Protein AF-0000000072531537 (afdb_homodimer)

pLDDT: mean 92.5, std 14.78, range [23.09, 98.94]

Sequence (310 aa):
MAAVETHVRPKVGVGVFVTHPYHPNKILMGIRTGSTGEGLYALPGGHLEFGEEWEDCGAREALEEADLKLKNVFYATVVNAINLDEKVEKYHYVTIFVQGEVDTSYKSEPENLEPDRCLGWHWVDWNQLPPTDKLFCALKILVESNCYNPFDHKKMAAVETHVRPKVGVGVFVTHPYHPNKILMGIRTGSTGEGLYALPGGHLEFGEEWEDCGAREALEEADLKLKNVFYATVVNAINLDEKVEKYHYVTIFVQGEVDTSYKSEPENLEPDRCLGWHWVDWNQLPPTDKLFCALKILVESNCYNPFDHKK

Organism: Lottia gigantea (NCBI:txid225164)

Radius of gyration: 20.94 Å; Cα contacts (8 Å, |Δi|>4): 693; chains: 2; bounding box: 57×59×49 Å

Nearest PDB structures (foldseek):
  5lpg-assembly1_B  TM=9.868E-01  e=4.543E-20  Homo sapiens
  7b65-assembly1_B  TM=9.770E-01  e=3.795E-20  Homo sapiens
  7b67-assembly1_A  TM=9.773E-01  e=5.438E-20  Homo sapiens
  7r0d-assembly1_AAA  TM=9.604E-01  e=3.490E-19  Homo sapiens
  5gp0-assembly1_I  TM=9.059E-01  e=5.919E-16  Arabidopsis thaliana

Structure (mmCIF, N/CA/C/O backbone):
data_AF-0000000072531537-model_v1
#
loop_
_entity.id
_entity.type
_entity.pdbx_description
1 polymer 'Nucleotide triphosphate diphosphatase NUDT15'
#
loop_
_atom_site.group_PDB
_atom_site.id
_atom_site.type_symbol
_atom_site.label_atom_id
_atom_site.label_alt_id
_atom_site.label_comp_id
_atom_site.label_asym_id
_atom_site.label_entity_id
_atom_site.label_seq_id
_atom_site.pdbx_PDB_ins_code
_atom_site.Cartn_x
_atom_site.Cartn_y
_atom_site.Cartn_z
_atom_site.occupancy
_atom_site.B_iso_or_equiv
_atom_site.auth_seq_id
_atom_site.auth_comp_id
_atom_site.auth_asym_id
_atom_site.auth_atom_id
_atom_site.pdbx_PDB_model_num
ATOM 1 N N . MET A 1 1 ? -34.625 6.957 8.625 1 23.09 1 MET A N 1
ATOM 2 C CA . MET A 1 1 ? -33.719 5.836 8.875 1 23.09 1 MET A CA 1
ATOM 3 C C . MET A 1 1 ? -32.469 5.953 8.016 1 23.09 1 MET A C 1
ATOM 5 O O . MET A 1 1 ? -32.531 5.859 6.789 1 23.09 1 MET A O 1
ATOM 9 N N . ALA A 1 2 ? -31.578 6.812 8.25 1 29.02 2 ALA A N 1
ATOM 10 C CA . ALA A 1 2 ? -30.469 7.129 7.363 1 29.02 2 ALA A CA 1
ATOM 11 C C . ALA A 1 2 ? -29.75 5.863 6.906 1 29.02 2 ALA A C 1
ATOM 13 O O . ALA A 1 2 ? -29.438 4.992 7.723 1 29.02 2 ALA A O 1
ATOM 14 N N . ALA A 1 3 ? -30 5.359 5.703 1 33.72 3 ALA A N 1
ATOM 15 C CA . ALA A 1 3 ? -29.297 4.207 5.133 1 33.72 3 ALA A CA 1
ATOM 16 C C . ALA A 1 3 ? -27.844 4.18 5.566 1 33.72 3 ALA A C 1
ATOM 18 O O . ALA A 1 3 ? -27.125 5.184 5.445 1 33.72 3 ALA A O 1
ATOM 19 N N . VAL A 1 4 ? -27.422 3.721 6.652 1 37.25 4 VAL A N 1
ATOM 20 C CA . VAL A 1 4 ? -26.047 3.525 7.055 1 37.25 4 VAL A CA 1
ATOM 21 C C . VAL A 1 4 ? -25.188 3.152 5.84 1 37.25 4 VAL A C 1
ATOM 23 O O . VAL A 1 4 ? -25.328 2.053 5.301 1 37.25 4 VAL A O 1
ATOM 26 N N . GLU A 1 5 ? -25.062 3.904 4.824 1 42.66 5 GLU A N 1
ATOM 27 C CA . GLU A 1 5 ? -24.281 3.627 3.621 1 42.66 5 GLU A CA 1
ATOM 28 C C . GLU A 1 5 ? -23 2.881 3.959 1 42.66 5 GLU A C 1
ATOM 30 O O . GLU A 1 5 ? -22.172 3.379 4.723 1 42.66 5 GLU A O 1
ATOM 35 N N . THR A 1 6 ? -23 1.669 4.289 1 50.62 6 THR A N 1
ATOM 36 C CA . THR A 1 6 ? -21.922 0.735 4.582 1 50.62 6 THR A CA 1
ATOM 37 C C . THR A 1 6 ? -20.703 1.027 3.713 1 50.62 6 THR A C 1
ATOM 39 O O . THR A 1 6 ? -20.766 0.875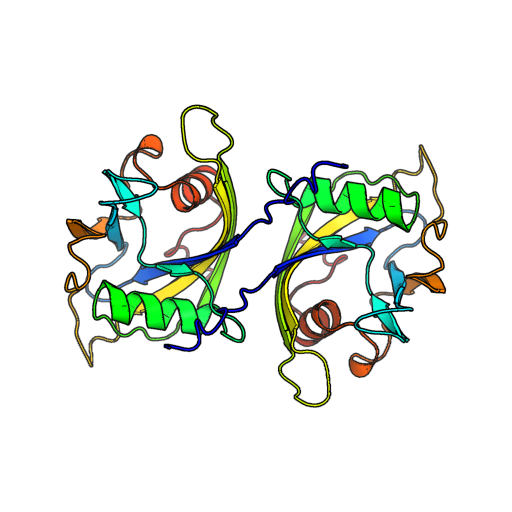 2.49 1 50.62 6 THR A O 1
ATOM 42 N N . HIS A 1 7 ? -19.953 2.045 4.098 1 64.88 7 HIS A N 1
ATOM 43 C CA . HIS A 1 7 ? -18.812 2.543 3.338 1 64.88 7 HIS A CA 1
ATOM 44 C C . HIS A 1 7 ? -17.797 1.438 3.09 1 64.88 7 HIS A C 1
ATOM 46 O O . HIS A 1 7 ? -17.188 0.919 4.035 1 64.88 7 HIS A O 1
ATOM 52 N N . VAL A 1 8 ? -17.953 0.705 2.008 1 85.56 8 VAL A N 1
ATOM 53 C CA . VAL A 1 8 ? -17 -0.32 1.584 1 85.56 8 VAL A CA 1
ATOM 54 C C . VAL A 1 8 ? -15.609 0.282 1.48 1 85.56 8 VAL A C 1
ATOM 56 O O . VAL A 1 8 ? -15.438 1.383 0.952 1 85.56 8 VAL A O 1
ATOM 59 N N . ARG A 1 9 ? -14.648 -0.325 2.209 1 93.88 9 ARG A N 1
ATOM 60 C CA . ARG A 1 9 ? -13.258 0.128 2.213 1 93.88 9 ARG A CA 1
ATOM 61 C C . ARG A 1 9 ? -12.398 -0.747 1.312 1 93.88 9 ARG A C 1
ATOM 63 O O . ARG A 1 9 ? -12.719 -1.909 1.068 1 93.88 9 ARG A O 1
ATOM 70 N N . PRO A 1 10 ? -11.344 -0.087 0.747 1 97.06 10 PRO A N 1
ATOM 71 C CA . PRO A 1 10 ? -10.398 -0.939 0.018 1 97.06 10 PRO A CA 1
ATOM 72 C C . PRO A 1 10 ? -9.812 -2.045 0.889 1 97.06 10 PRO A C 1
ATOM 74 O O . PRO A 1 10 ? -9.648 -1.861 2.098 1 97.06 10 PRO A O 1
ATOM 77 N N . LYS A 1 11 ? -9.531 -3.127 0.254 1 96.5 11 LYS A N 1
ATOM 78 C CA . LYS A 1 11 ? -8.836 -4.227 0.914 1 96.5 11 LYS A CA 1
ATOM 79 C C . LYS A 1 11 ? -7.359 -4.25 0.535 1 96.5 11 LYS A C 1
ATOM 81 O O . LYS A 1 11 ? -6.934 -3.523 -0.367 1 96.5 11 LYS A O 1
ATOM 86 N N . VAL A 1 12 ? -6.613 -5.023 1.271 1 98.5 12 VAL A N 1
ATOM 87 C CA . VAL A 1 12 ? -5.188 -5.148 0.984 1 98.5 12 VAL A CA 1
ATOM 88 C C . VAL A 1 12 ? -4.871 -6.578 0.553 1 98.5 12 VAL A C 1
ATOM 90 O O . VAL A 1 12 ? -5.23 -7.539 1.24 1 98.5 12 VAL A O 1
ATOM 93 N N . GLY A 1 13 ? -4.273 -6.723 -0.577 1 98.19 13 GLY A N 1
ATOM 94 C CA . GLY A 1 13 ? -3.779 -8 -1.068 1 98.19 13 GLY A CA 1
ATOM 95 C C . GLY A 1 13 ? -2.277 -8.023 -1.271 1 98.19 13 GLY A C 1
ATOM 96 O O . GLY A 1 13 ? -1.644 -6.969 -1.378 1 98.19 13 GLY A O 1
ATOM 97 N N . VAL A 1 14 ? -1.739 -9.227 -1.293 1 98.88 14 VAL A N 1
ATOM 98 C CA . VAL A 1 14 ? -0.323 -9.43 -1.579 1 98.88 14 VAL A CA 1
ATOM 99 C C . VAL A 1 14 ? -0.167 -10.391 -2.76 1 98.88 14 VAL A C 1
ATOM 101 O O . VAL A 1 14 ? -0.821 -11.43 -2.812 1 98.88 14 VAL A O 1
ATOM 104 N N . GLY A 1 15 ? 0.526 -10.008 -3.775 1 98.81 15 GLY A N 1
ATOM 105 C CA . GLY A 1 15 ? 0.966 -10.867 -4.863 1 98.81 15 GLY A CA 1
ATOM 106 C C . GLY A 1 15 ? 2.447 -11.195 -4.805 1 98.81 15 GLY A C 1
ATOM 107 O O . GLY A 1 15 ? 3.256 -10.359 -4.398 1 98.81 15 GLY A O 1
ATOM 108 N N . VAL A 1 16 ? 2.814 -12.336 -5.254 1 98.94 16 VAL A N 1
ATOM 109 C CA . VAL A 1 16 ? 4.191 -12.789 -5.07 1 98.94 16 VAL A CA 1
ATOM 110 C C . VAL A 1 16 ? 4.82 -13.094 -6.426 1 98.94 16 VAL A C 1
ATOM 112 O O . VAL A 1 16 ? 4.398 -14.023 -7.121 1 98.94 16 VAL A O 1
ATOM 115 N N . PHE A 1 17 ? 5.816 -12.344 -6.758 1 98.88 17 PHE A N 1
ATOM 116 C CA . PHE A 1 17 ? 6.707 -12.766 -7.832 1 98.88 17 PHE A CA 1
ATOM 117 C C . PHE A 1 17 ? 7.637 -13.875 -7.359 1 98.88 17 PHE A C 1
ATOM 119 O O . PHE A 1 17 ? 8.57 -13.633 -6.59 1 98.88 17 PHE A O 1
ATOM 126 N N . VAL A 1 18 ? 7.344 -15.039 -7.832 1 98.94 18 VAL A N 1
ATOM 127 C CA . VAL A 1 18 ? 8.195 -16.188 -7.508 1 98.94 18 VAL A CA 1
ATOM 128 C C . VAL A 1 18 ? 9.188 -16.422 -8.648 1 98.94 18 VAL A C 1
ATOM 130 O O . VAL A 1 18 ? 8.781 -16.641 -9.789 1 98.94 18 VAL A O 1
ATOM 133 N N . THR A 1 19 ? 10.406 -16.359 -8.305 1 98.69 19 THR A N 1
ATOM 134 C CA . THR A 1 19 ? 11.453 -16.672 -9.273 1 98.69 19 THR A CA 1
ATOM 135 C C . THR A 1 19 ? 12.156 -17.969 -8.922 1 98.69 19 THR A C 1
ATOM 137 O O . THR A 1 19 ? 11.953 -18.516 -7.836 1 98.69 19 THR A O 1
ATOM 140 N N . HIS A 1 20 ? 12.852 -18.453 -9.812 1 98.38 20 HIS A N 1
ATOM 141 C CA . HIS A 1 20 ? 13.469 -19.766 -9.664 1 98.38 20 HIS A CA 1
ATOM 142 C C . HIS A 1 20 ? 14.836 -19.812 -10.344 1 98.38 20 HIS A C 1
ATOM 144 O O . HIS A 1 20 ? 14.984 -19.375 -11.484 1 98.38 20 HIS A O 1
ATOM 150 N N . PRO A 1 21 ? 15.836 -20.406 -9.617 1 96.5 21 PRO A N 1
ATOM 151 C CA . PRO A 1 21 ? 17.172 -20.484 -10.227 1 96.5 21 PRO A CA 1
ATOM 152 C C . PRO A 1 21 ? 17.188 -21.359 -11.477 1 96.5 21 PRO A C 1
ATOM 154 O O . PRO A 1 21 ? 18 -21.141 -12.383 1 96.5 21 PRO A O 1
ATOM 157 N N . TYR A 1 22 ? 16.312 -22.297 -11.625 1 96.88 22 TYR A N 1
ATOM 158 C CA . TYR A 1 22 ? 16.297 -23.219 -12.75 1 96.88 22 TYR A CA 1
ATOM 159 C C . TYR A 1 22 ? 15.352 -22.734 -13.844 1 96.88 22 TYR A C 1
ATOM 161 O O . TYR A 1 22 ? 15.234 -23.375 -14.898 1 96.88 22 TYR A O 1
ATOM 169 N N . HIS A 1 23 ? 14.641 -21.75 -13.625 1 97.5 23 HIS A N 1
ATOM 170 C CA . HIS A 1 23 ? 13.742 -21.141 -14.602 1 97.5 23 HIS A CA 1
ATOM 171 C C . HIS A 1 23 ? 14.055 -19.656 -14.781 1 97.5 23 HIS A C 1
ATOM 173 O O . HIS A 1 23 ? 13.25 -18.797 -14.43 1 97.5 23 HIS A O 1
ATOM 179 N N . PRO A 1 24 ? 15.219 -19.391 -15.367 1 96.94 24 PRO A N 1
ATOM 180 C CA . PRO A 1 24 ? 15.648 -18 -15.516 1 96.94 24 PRO A CA 1
ATOM 181 C C . PRO A 1 24 ? 14.664 -17.156 -16.328 1 96.94 24 PRO A C 1
ATOM 183 O O . PRO A 1 24 ? 14.078 -17.656 -17.297 1 96.94 24 PRO A O 1
ATOM 186 N N . ASN A 1 25 ? 14.414 -15.93 -15.906 1 97.75 25 ASN A N 1
ATOM 187 C CA . ASN A 1 25 ? 13.578 -14.93 -16.562 1 97.75 25 ASN A CA 1
ATOM 188 C C . ASN A 1 25 ? 12.102 -15.312 -16.531 1 97.75 25 ASN A C 1
ATOM 190 O O . ASN A 1 25 ? 11.312 -14.812 -17.328 1 97.75 25 ASN A O 1
ATOM 194 N N . LYS A 1 26 ? 11.797 -16.25 -15.688 1 98.69 26 LYS A N 1
ATOM 195 C CA . LYS A 1 26 ? 10.414 -16.703 -15.602 1 98.69 26 LYS A CA 1
ATOM 196 C C . LYS A 1 26 ? 9.828 -16.422 -14.219 1 98.69 26 LYS A C 1
ATOM 198 O O . LYS A 1 26 ? 10.562 -16.406 -13.227 1 98.69 26 LYS A O 1
ATOM 203 N N . ILE A 1 27 ? 8.562 -16.234 -14.172 1 98.88 27 ILE A N 1
ATOM 204 C CA . ILE A 1 27 ? 7.824 -16.109 -12.922 1 98.88 27 ILE A CA 1
ATOM 205 C C . ILE A 1 27 ? 6.715 -17.172 -12.875 1 98.88 27 ILE A C 1
ATOM 207 O O . ILE A 1 27 ? 6.32 -17.703 -13.906 1 98.88 27 ILE A O 1
ATOM 211 N N . LEU A 1 28 ? 6.293 -17.469 -11.664 1 98.94 28 LEU A N 1
ATOM 212 C CA . LEU A 1 28 ? 5.219 -18.422 -11.453 1 98.94 28 LEU A CA 1
ATOM 213 C C . LEU A 1 28 ? 3.854 -17.766 -11.594 1 98.94 28 LEU A C 1
ATOM 215 O O . LEU A 1 28 ? 3.574 -16.766 -10.938 1 98.94 28 LEU A O 1
ATOM 219 N N . MET A 1 29 ? 3.053 -18.297 -12.453 1 98.75 29 MET A N 1
ATOM 220 C CA . MET A 1 29 ? 1.683 -17.812 -12.625 1 98.75 29 MET A CA 1
ATOM 221 C C . MET A 1 29 ? 0.699 -18.984 -12.648 1 98.75 29 MET A C 1
ATOM 223 O O . MET A 1 29 ? 1.061 -20.094 -13.023 1 98.75 29 MET A O 1
ATOM 227 N N . GLY A 1 30 ? -0.508 -18.688 -12.195 1 98.31 30 GLY A N 1
ATOM 228 C CA . GLY A 1 30 ? -1.629 -19.609 -12.297 1 98.31 30 GLY A CA 1
ATOM 229 C C . GLY A 1 30 ? -2.871 -18.984 -12.891 1 98.31 30 GLY A C 1
ATOM 230 O O . GLY A 1 30 ? -2.936 -17.766 -13.062 1 98.31 30 GLY A O 1
ATOM 231 N N . ILE A 1 31 ? -3.789 -19.844 -13.266 1 97.81 31 ILE A N 1
ATOM 232 C CA . ILE A 1 31 ? -5.062 -19.375 -13.789 1 97.81 31 ILE A CA 1
ATOM 233 C C . ILE A 1 31 ? -6.137 -19.484 -12.703 1 97.81 31 ILE A C 1
ATOM 235 O O . ILE A 1 31 ? -6.383 -20.562 -12.172 1 97.81 31 ILE A O 1
ATOM 239 N N . ARG A 1 32 ? -6.738 -18.328 -12.375 1 96.56 32 ARG A N 1
ATOM 240 C CA . ARG A 1 32 ? -7.754 -18.281 -11.328 1 96.56 32 ARG A CA 1
ATOM 241 C C . ARG A 1 32 ? -9.016 -19.031 -11.758 1 96.56 32 ARG A C 1
ATOM 243 O O . ARG A 1 32 ? -9.406 -18.969 -12.922 1 96.56 32 ARG A O 1
ATOM 250 N N . THR A 1 33 ? -9.68 -19.672 -10.742 1 94.5 33 THR A N 1
ATOM 251 C CA . THR A 1 33 ? -10.977 -20.312 -10.953 1 94.5 33 THR A CA 1
ATOM 252 C C . THR A 1 33 ? -11.844 -20.203 -9.703 1 94.5 33 THR A C 1
ATOM 254 O O . THR A 1 33 ? -11.344 -19.938 -8.609 1 94.5 33 THR A O 1
ATOM 257 N N . GLY A 1 34 ? -13.234 -20.203 -9.898 1 85.62 34 GLY A N 1
ATOM 258 C CA . GLY A 1 34 ? -14.156 -20.281 -8.773 1 85.62 34 GLY A CA 1
ATOM 259 C C . GLY A 1 34 ? -14.539 -18.922 -8.219 1 85.62 34 GLY A C 1
ATOM 260 O O . GLY A 1 34 ? -15.547 -18.797 -7.523 1 85.62 34 GLY A O 1
ATOM 261 N N . SER A 1 35 ? -13.828 -17.844 -8.461 1 75.88 35 SER A N 1
ATOM 262 C CA . SER A 1 35 ? -14.125 -16.562 -7.848 1 75.88 35 SER A CA 1
ATOM 263 C C . SER A 1 35 ? -13.797 -15.406 -8.789 1 75.88 35 SER A C 1
ATOM 265 O O . SER A 1 35 ? -13.875 -15.555 -10.016 1 75.88 35 SER A O 1
ATOM 267 N N . THR A 1 36 ? -13.578 -14.305 -8.078 1 81.12 36 THR A N 1
ATOM 268 C CA . THR A 1 36 ? -13.188 -13.07 -8.758 1 81.12 36 THR A CA 1
ATOM 269 C C . THR A 1 36 ? -11.977 -13.305 -9.648 1 81.12 36 THR A C 1
ATOM 271 O O . THR A 1 36 ? -10.961 -13.836 -9.195 1 81.12 36 THR A O 1
ATOM 274 N N . GLY A 1 37 ? -12.172 -12.984 -11 1 88.12 37 GLY A N 1
ATOM 275 C CA . GLY A 1 37 ? -11.07 -13.109 -11.945 1 88.12 37 GLY A CA 1
ATOM 276 C C . GLY A 1 37 ? -10.961 -14.492 -12.555 1 88.12 37 GLY A C 1
ATOM 277 O O . GLY A 1 37 ? -9.867 -14.945 -12.891 1 88.12 37 GLY A O 1
ATOM 278 N N . GLU A 1 38 ? -12.039 -15.211 -12.609 1 92.12 38 GLU A N 1
ATOM 279 C CA . GLU A 1 38 ? -12.008 -16.547 -13.211 1 92.12 38 GLU A CA 1
ATOM 280 C C . GLU A 1 38 ? -11.445 -16.5 -14.625 1 92.12 38 GLU A C 1
ATOM 282 O O . GLU A 1 38 ? -11.836 -15.656 -15.43 1 92.12 38 GLU A O 1
ATOM 287 N N . GLY A 1 39 ? -10.477 -17.422 -14.867 1 95.19 39 GLY A N 1
ATOM 288 C CA . GLY A 1 39 ? -9.891 -17.531 -16.188 1 95.19 39 GLY A CA 1
ATOM 289 C C . GLY A 1 39 ? -8.703 -16.625 -16.406 1 95.19 39 GLY A C 1
ATOM 290 O O . GLY A 1 39 ? -8.016 -16.703 -17.422 1 95.19 39 GLY A O 1
ATOM 291 N N . LEU A 1 40 ? -8.438 -15.758 -15.484 1 96.25 40 LEU A N 1
ATOM 292 C CA . LEU A 1 40 ? -7.344 -14.797 -15.617 1 96.25 40 LEU A CA 1
ATOM 293 C C . LEU A 1 40 ? -6.078 -15.328 -14.953 1 96.25 40 LEU A C 1
ATOM 295 O O . LEU A 1 40 ? -6.152 -16.047 -13.953 1 96.25 40 LEU A O 1
ATOM 299 N N . TYR A 1 41 ? -4.949 -14.93 -15.492 1 98.19 41 TYR A N 1
ATOM 300 C CA . TYR A 1 41 ? -3.654 -15.258 -14.906 1 98.19 41 TYR A CA 1
ATOM 301 C C . TYR A 1 41 ? -3.373 -14.391 -13.688 1 98.19 41 TYR A C 1
ATOM 303 O O . TYR A 1 41 ? -3.66 -13.195 -13.688 1 98.19 41 TYR A O 1
ATOM 311 N N . ALA A 1 42 ? -2.842 -15.047 -12.727 1 97.94 42 ALA A N 1
ATOM 312 C CA . ALA A 1 42 ? -2.484 -14.336 -11.5 1 97.94 42 ALA A CA 1
ATOM 313 C C . ALA A 1 42 ? -1.229 -14.93 -10.867 1 97.94 42 ALA A C 1
ATOM 315 O O . ALA A 1 42 ? -0.815 -16.031 -11.219 1 97.94 42 ALA A O 1
ATOM 316 N N . LEU A 1 43 ? -0.595 -14.164 -10.023 1 98.81 43 LEU A N 1
ATOM 317 C CA . LEU A 1 43 ? 0.479 -14.656 -9.164 1 98.81 43 LEU A CA 1
ATOM 318 C C . LEU A 1 43 ? -0.085 -15.344 -7.93 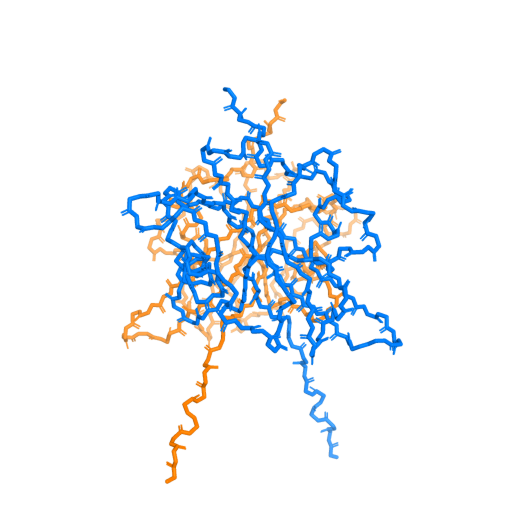1 98.81 43 LEU A C 1
ATOM 320 O O . LEU A 1 43 ? -1.239 -15.117 -7.559 1 98.81 43 LEU A O 1
ATOM 324 N N . PRO A 1 44 ? 0.733 -16.25 -7.316 1 98.75 44 PRO A N 1
ATOM 325 C CA . PRO A 1 44 ? 0.337 -16.625 -5.953 1 98.75 44 PRO A CA 1
ATOM 326 C C . PRO A 1 44 ? 0.11 -15.398 -5.059 1 98.75 44 PRO A C 1
ATOM 328 O O . PRO A 1 44 ? 0.776 -14.375 -5.223 1 98.75 44 PRO A O 1
ATOM 331 N N . GLY A 1 45 ? -0.77 -15.477 -4.199 1 98.44 45 GLY A N 1
ATOM 332 C CA . GLY A 1 45 ? -1.056 -14.344 -3.328 1 98.44 45 GLY A CA 1
ATOM 333 C C . GLY A 1 45 ? -2.357 -14.5 -2.564 1 98.44 45 GLY A C 1
ATOM 334 O O . GL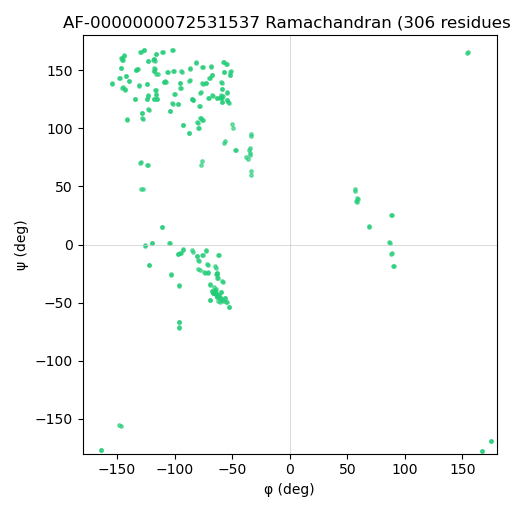Y A 1 45 ? -3.021 -15.531 -2.656 1 98.44 45 GLY A O 1
ATOM 335 N N . GLY A 1 46 ? -2.713 -13.508 -1.801 1 97.56 46 GLY A N 1
ATOM 336 C CA . GLY A 1 46 ? -3.91 -13.5 -0.977 1 97.56 46 GLY A CA 1
ATOM 337 C C . GLY A 1 46 ? -4.02 -12.266 -0.097 1 97.56 46 GLY A C 1
ATOM 338 O O . GLY A 1 46 ? -3.266 -11.305 -0.27 1 97.56 46 GLY A O 1
ATOM 339 N N . HIS A 1 47 ? -4.906 -12.312 0.762 1 97.81 47 HIS A N 1
ATOM 340 C CA . HIS A 1 47 ? -5.133 -11.188 1.658 1 97.81 47 HIS A CA 1
ATOM 341 C C . HIS A 1 47 ? -4.016 -11.07 2.691 1 97.81 47 HIS A C 1
ATOM 343 O O . HIS A 1 47 ? -3.553 -12.078 3.225 1 97.81 47 HIS A O 1
ATOM 349 N N . LEU A 1 48 ? -3.621 -9.812 2.943 1 98.5 48 LEU A N 1
ATOM 350 C CA . LEU A 1 48 ? -2.75 -9.539 4.078 1 98.5 48 LEU A CA 1
ATOM 351 C C . LEU A 1 48 ? -3.502 -9.711 5.395 1 98.5 48 LEU A C 1
ATOM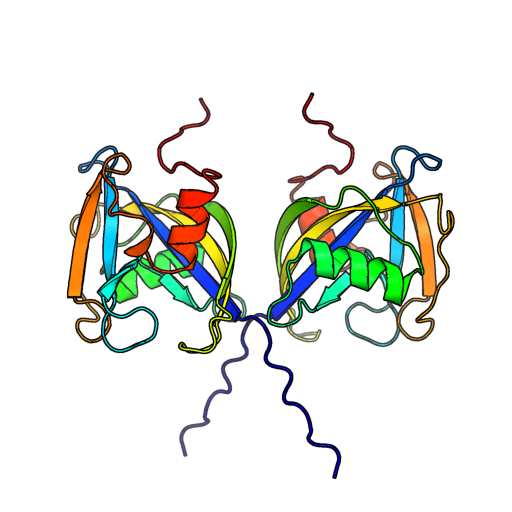 353 O O . LEU A 1 48 ? -4.605 -9.18 5.559 1 98.5 48 LEU A O 1
ATOM 357 N N . GLU A 1 49 ? -2.98 -10.508 6.285 1 97.44 49 GLU A N 1
ATOM 358 C CA . GLU A 1 49 ? -3.613 -10.711 7.586 1 97.44 49 GLU A CA 1
ATOM 359 C C . GLU A 1 49 ? -3.164 -9.648 8.586 1 97.44 49 GLU A C 1
ATOM 361 O O . GLU A 1 49 ? -2.037 -9.156 8.508 1 97.44 49 GLU A O 1
ATOM 366 N N . PHE A 1 50 ? -3.979 -9.375 9.5 1 97.19 50 PHE A N 1
ATOM 367 C CA . PHE A 1 50 ? -3.689 -8.359 10.508 1 97.19 50 PHE A CA 1
ATOM 368 C C . PHE A 1 50 ? -2.424 -8.711 11.281 1 97.19 50 PHE A C 1
ATOM 370 O O . PHE A 1 50 ? -2.266 -9.844 11.742 1 97.19 50 PHE A O 1
ATOM 377 N N . GLY A 1 51 ? -1.453 -7.781 11.391 1 96.62 51 GLY A N 1
ATOM 378 C CA . GLY A 1 51 ? -0.218 -7.953 12.141 1 96.62 51 GLY A CA 1
ATOM 379 C C . GLY A 1 51 ? 0.883 -8.609 11.328 1 96.62 51 GLY A C 1
ATOM 380 O O . GLY A 1 51 ? 2.006 -8.773 11.812 1 96.62 51 GLY A O 1
ATOM 381 N N . GLU A 1 52 ? 0.612 -8.891 10.109 1 97.5 52 GLU A N 1
ATOM 382 C CA . GLU A 1 52 ? 1.529 -9.648 9.258 1 97.5 52 GLU A CA 1
ATOM 383 C C . GLU A 1 52 ? 2.404 -8.711 8.43 1 97.5 52 GLU A C 1
ATOM 385 O O . GLU A 1 52 ? 1.919 -7.715 7.887 1 97.5 52 GLU A O 1
ATOM 390 N N . GLU A 1 53 ? 3.697 -9 8.367 1 98.19 53 GLU A N 1
ATOM 391 C CA . GLU A 1 53 ? 4.535 -8.359 7.359 1 98.19 53 GLU A CA 1
ATOM 392 C C . GLU A 1 53 ? 4.203 -8.859 5.957 1 98.19 53 GLU A C 1
ATOM 394 O O . GLU A 1 53 ? 3.893 -10.039 5.773 1 98.19 53 GLU A O 1
ATOM 399 N N . TRP A 1 54 ? 4.266 -7.953 4.938 1 98.5 54 TRP A N 1
ATOM 400 C CA . TRP A 1 54 ? 3.787 -8.367 3.625 1 98.5 54 TRP A CA 1
ATOM 401 C C . TRP A 1 54 ? 4.746 -9.375 2.992 1 98.5 54 TRP A C 1
ATOM 403 O O . TRP A 1 54 ? 4.328 -10.227 2.203 1 98.5 54 TRP A O 1
ATOM 413 N N . GLU A 1 55 ? 6.055 -9.367 3.41 1 98.81 55 GLU A N 1
ATOM 414 C CA . GLU A 1 55 ? 6.961 -10.422 2.965 1 98.81 55 GLU A CA 1
ATOM 415 C C . GLU A 1 55 ? 6.562 -11.781 3.539 1 98.81 55 GLU A C 1
ATOM 417 O O . GLU A 1 55 ? 6.578 -12.789 2.832 1 98.81 55 GLU A O 1
ATOM 422 N N . ASP A 1 56 ? 6.18 -11.805 4.797 1 98.81 56 ASP A N 1
ATOM 423 C CA . ASP A 1 56 ? 5.707 -13.023 5.438 1 98.81 56 ASP A CA 1
ATOM 424 C C . ASP A 1 56 ? 4.422 -13.523 4.785 1 98.81 56 ASP A C 1
ATOM 426 O O . ASP A 1 56 ? 4.242 -14.734 4.598 1 98.81 56 ASP A O 1
ATOM 430 N N . CYS A 1 57 ? 3.551 -12.602 4.5 1 98.81 57 CYS A N 1
ATOM 431 C CA . CYS A 1 57 ? 2.322 -12.953 3.803 1 98.81 57 CYS A CA 1
ATOM 432 C C . CYS A 1 57 ? 2.627 -13.625 2.467 1 98.81 57 CYS A C 1
ATOM 434 O O . CYS A 1 57 ? 2.055 -14.664 2.143 1 98.81 57 CYS A O 1
ATOM 436 N N . GLY A 1 58 ? 3.545 -13 1.663 1 98.88 58 GLY A N 1
ATOM 437 C CA . GLY A 1 58 ? 3.93 -13.586 0.388 1 98.88 58 GLY A CA 1
ATOM 438 C C . GLY A 1 58 ? 4.461 -15 0.516 1 98.88 58 GLY A C 1
ATOM 439 O O . GLY A 1 58 ? 4.055 -15.891 -0.236 1 98.88 58 GLY A O 1
ATOM 440 N N . ALA A 1 59 ? 5.328 -15.156 1.48 1 98.88 59 ALA A N 1
ATOM 441 C CA . ALA A 1 59 ? 5.91 -16.484 1.706 1 98.88 59 ALA A CA 1
ATOM 442 C C . ALA A 1 59 ? 4.836 -17.484 2.104 1 98.88 59 ALA A C 1
ATOM 444 O O . ALA A 1 59 ? 4.824 -18.625 1.611 1 98.88 59 ALA A O 1
ATOM 445 N N . ARG A 1 60 ? 3.961 -17.078 3.014 1 98.81 60 ARG A N 1
ATOM 446 C CA . ARG A 1 60 ? 2.877 -17.953 3.469 1 98.81 60 ARG A CA 1
ATOM 447 C C . ARG A 1 60 ? 1.969 -18.344 2.309 1 98.81 60 ARG A C 1
ATOM 449 O O . ARG A 1 60 ? 1.625 -19.516 2.152 1 98.81 60 ARG A O 1
ATOM 456 N N . GLU A 1 61 ? 1.591 -17.391 1.486 1 98.81 61 GLU A N 1
ATOM 457 C CA . GLU A 1 61 ? 0.68 -17.641 0.375 1 98.81 61 GLU A CA 1
ATOM 458 C C . GLU A 1 61 ? 1.317 -18.562 -0.658 1 98.81 61 GLU A C 1
ATOM 460 O O . GLU A 1 61 ? 0.643 -19.422 -1.229 1 98.81 61 GLU A O 1
ATOM 465 N N . ALA A 1 62 ? 2.611 -18.359 -0.966 1 98.88 62 ALA A N 1
ATOM 466 C CA . ALA A 1 62 ? 3.309 -19.25 -1.896 1 98.88 62 ALA A CA 1
ATOM 467 C C . ALA A 1 62 ? 3.301 -20.688 -1.393 1 98.88 62 ALA A C 1
ATOM 469 O O . ALA A 1 62 ? 3.094 -21.625 -2.17 1 98.88 62 ALA A O 1
ATOM 470 N N . LEU A 1 63 ? 3.504 -20.797 -0.091 1 98.88 63 LEU A N 1
ATOM 471 C CA . LEU A 1 63 ? 3.498 -22.141 0.51 1 98.88 63 LEU A CA 1
ATOM 472 C C . LEU A 1 63 ? 2.096 -22.734 0.492 1 98.88 63 LEU A C 1
ATOM 474 O O . LEU A 1 63 ? 1.912 -23.875 0.076 1 98.88 63 LEU A O 1
ATOM 478 N N . GLU A 1 64 ? 1.101 -21.984 0.905 1 98.75 64 GLU A N 1
ATOM 479 C CA . GLU A 1 64 ? -0.276 -22.469 1.014 1 98.75 64 GLU A CA 1
ATOM 480 C C . GLU A 1 64 ? -0.847 -22.812 -0.356 1 98.75 64 GLU A C 1
ATOM 482 O O . GLU A 1 64 ? -1.59 -23.797 -0.49 1 98.75 64 GLU A O 1
ATOM 487 N N . GLU A 1 65 ? -0.514 -22.062 -1.349 1 98.69 65 GLU A N 1
ATOM 488 C CA . GLU A 1 65 ? -1.178 -22.234 -2.639 1 98.69 65 GLU A CA 1
ATOM 489 C C . GLU A 1 65 ? -0.36 -23.125 -3.568 1 98.69 65 GLU A C 1
ATOM 491 O O . GLU A 1 65 ? -0.921 -23.891 -4.348 1 98.69 65 GLU A O 1
ATOM 496 N N . ALA A 1 66 ? 1.028 -23.094 -3.539 1 98.75 66 ALA A N 1
ATOM 497 C CA . ALA A 1 66 ? 1.865 -23.734 -4.543 1 98.75 66 ALA A CA 1
ATOM 498 C C . ALA A 1 66 ? 2.873 -24.688 -3.891 1 98.75 66 ALA A C 1
ATOM 500 O O . ALA A 1 66 ? 3.693 -25.297 -4.578 1 98.75 66 ALA A O 1
ATOM 501 N N . ASP A 1 67 ? 2.893 -24.797 -2.535 1 98.81 67 ASP A N 1
ATOM 502 C CA . ASP A 1 67 ? 3.795 -25.656 -1.772 1 98.81 67 ASP A CA 1
ATOM 503 C C . ASP A 1 67 ? 5.254 -25.297 -2.045 1 98.81 67 ASP A C 1
ATOM 505 O O . ASP A 1 67 ? 6.094 -26.188 -2.221 1 98.81 67 ASP A O 1
ATOM 509 N N . LEU A 1 68 ? 5.508 -24.047 -2.156 1 98.81 68 LEU A N 1
ATOM 510 C CA . LEU A 1 68 ? 6.871 -23.578 -2.35 1 98.81 68 LEU A CA 1
ATOM 511 C C . LEU A 1 68 ? 7.328 -22.734 -1.163 1 98.81 68 LEU A C 1
ATOM 513 O O . LEU A 1 68 ? 6.609 -21.828 -0.724 1 98.81 68 LEU A O 1
ATOM 517 N N . LYS A 1 69 ? 8.469 -23.062 -0.648 1 98.88 69 LYS A N 1
ATOM 518 C CA . LYS A 1 69 ? 9.141 -22.156 0.281 1 98.88 69 LYS A CA 1
ATOM 519 C C . LYS A 1 69 ? 10.008 -21.156 -0.466 1 98.88 69 LYS A C 1
ATOM 521 O O . LYS A 1 69 ? 10.68 -21.5 -1.438 1 98.88 69 LYS A O 1
ATOM 526 N N . LEU A 1 70 ? 9.977 -19.969 0.034 1 98.81 70 LEU A N 1
ATOM 527 C CA . LEU A 1 70 ? 10.734 -18.906 -0.617 1 98.81 70 LEU A CA 1
ATOM 528 C C . LEU A 1 70 ? 11.859 -18.406 0.288 1 98.81 70 LEU A C 1
ATOM 530 O O . LEU A 1 70 ? 11.734 -18.438 1.515 1 98.81 70 LEU A O 1
ATOM 534 N N . LYS A 1 71 ? 12.93 -18.016 -0.347 1 98.56 71 LYS A N 1
ATOM 535 C CA . LYS A 1 71 ? 14.008 -17.297 0.333 1 98.56 71 LYS A CA 1
ATOM 536 C C . LYS A 1 71 ? 14.203 -15.914 -0.258 1 98.56 71 LYS A C 1
ATOM 538 O O . LYS A 1 71 ? 13.766 -15.641 -1.376 1 98.56 71 LYS A O 1
ATOM 543 N N . ASN A 1 72 ? 14.828 -14.961 0.517 1 98.12 72 ASN A N 1
ATOM 544 C CA . ASN A 1 72 ? 15.141 -13.602 0.099 1 98.12 72 ASN A CA 1
ATOM 545 C C . ASN A 1 72 ? 13.891 -12.852 -0.358 1 98.12 72 ASN A C 1
ATOM 547 O O . ASN A 1 72 ? 13.883 -12.25 -1.433 1 98.12 72 ASN A O 1
ATOM 551 N N . VAL A 1 73 ? 12.859 -12.961 0.417 1 98.75 73 VAL A N 1
ATOM 552 C CA . VAL A 1 73 ? 11.609 -12.289 0.069 1 98.75 73 VAL A CA 1
ATOM 553 C C . VAL A 1 73 ? 11.711 -10.805 0.396 1 98.75 73 VAL A C 1
ATOM 555 O O . VAL A 1 73 ? 12.133 -10.43 1.493 1 98.75 73 VAL A O 1
ATOM 558 N N . PHE A 1 74 ? 11.344 -9.922 -0.552 1 98.62 74 PHE A N 1
ATOM 559 C CA . PHE A 1 74 ? 11.445 -8.484 -0.33 1 98.62 74 PHE A CA 1
ATOM 560 C C . PHE A 1 74 ? 10.312 -7.75 -1.025 1 98.62 74 PHE A C 1
ATOM 562 O O . PHE A 1 74 ? 9.656 -8.297 -1.917 1 98.62 74 PHE A O 1
ATOM 569 N N . TYR A 1 75 ? 10.055 -6.578 -0.559 1 98.56 75 TYR A N 1
ATOM 570 C CA . TYR A 1 75 ? 9.055 -5.703 -1.153 1 98.56 75 TYR A CA 1
ATOM 571 C C . TYR A 1 75 ? 9.438 -5.316 -2.576 1 98.56 75 TYR A C 1
ATOM 573 O O . TYR A 1 75 ? 10.562 -4.867 -2.82 1 98.56 75 TYR A O 1
ATOM 581 N N . ALA A 1 76 ? 8.57 -5.523 -3.543 1 98.19 76 ALA A N 1
ATOM 582 C CA . ALA A 1 76 ? 8.789 -5.156 -4.938 1 98.19 76 ALA A CA 1
ATOM 583 C C . ALA A 1 76 ? 8.156 -3.807 -5.258 1 98.19 76 ALA A C 1
ATOM 585 O O . ALA A 1 76 ? 8.859 -2.812 -5.461 1 98.19 76 ALA A O 1
ATOM 586 N N . THR A 1 77 ? 6.848 -3.748 -5.219 1 98.38 77 THR A N 1
ATOM 587 C CA . THR A 1 77 ? 6.102 -2.539 -5.543 1 98.38 77 THR A CA 1
ATOM 588 C C . THR A 1 77 ? 4.664 -2.639 -5.035 1 98.38 77 THR A C 1
ATOM 590 O O . THR A 1 77 ? 4.309 -3.594 -4.34 1 98.38 77 THR A O 1
ATOM 593 N N . VAL A 1 78 ? 3.871 -1.656 -5.305 1 98.81 78 VAL A N 1
ATOM 594 C CA . VAL A 1 78 ? 2.469 -1.603 -4.902 1 98.81 78 VAL A CA 1
ATOM 595 C C . VAL A 1 78 ? 1.636 -0.97 -6.016 1 98.81 78 VAL A C 1
ATOM 597 O O . VAL A 1 78 ? 2.111 -0.083 -6.73 1 98.81 78 VAL A O 1
ATOM 600 N N . VAL A 1 79 ? 0.401 -1.45 -6.18 1 98.5 79 VAL A N 1
ATOM 601 C CA . VAL A 1 79 ? -0.499 -0.827 -7.148 1 98.5 79 VAL A CA 1
ATOM 602 C C . VAL A 1 79 ? -1.869 -0.609 -6.512 1 98.5 79 VAL A C 1
ATOM 604 O O . VAL A 1 79 ? -2.236 -1.303 -5.559 1 98.5 79 VAL A O 1
ATOM 607 N N . ASN A 1 80 ? -2.568 0.405 -6.957 1 98.44 80 ASN A N 1
ATOM 608 C CA . ASN A 1 80 ? -3.973 0.662 -6.652 1 98.44 80 ASN A CA 1
ATOM 609 C C . ASN A 1 80 ? -4.898 -0.051 -7.637 1 98.44 80 ASN A C 1
ATOM 611 O O . ASN A 1 80 ? -5.203 0.48 -8.703 1 98.44 80 ASN A O 1
ATOM 615 N N . ALA A 1 81 ? -5.379 -1.233 -7.27 1 97 81 ALA A N 1
ATOM 616 C CA . ALA A 1 81 ? -6.172 -2.041 -8.195 1 97 81 ALA A CA 1
ATOM 617 C C . ALA A 1 81 ? -7.664 -1.754 -8.031 1 97 81 ALA A C 1
ATOM 619 O O . ALA A 1 81 ? -8.305 -2.26 -7.109 1 97 81 ALA A O 1
ATOM 620 N N . ILE A 1 82 ? -8.156 -0.983 -8.961 1 94.75 82 ILE A N 1
ATOM 621 C CA . ILE A 1 82 ? -9.555 -0.566 -8.922 1 94.75 82 ILE A CA 1
ATOM 622 C C . ILE A 1 82 ? -10.281 -1.101 -10.156 1 94.75 82 ILE A C 1
ATOM 624 O O . ILE A 1 82 ? -9.789 -0.964 -11.281 1 94.75 82 ILE A O 1
ATOM 628 N N . ASN A 1 83 ? -11.266 -1.762 -9.938 1 88.19 83 ASN A N 1
ATOM 629 C CA . ASN A 1 83 ? -12.227 -2.139 -10.969 1 88.19 83 ASN A CA 1
ATOM 630 C C . ASN A 1 83 ? -13.648 -1.76 -10.57 1 88.19 83 ASN A C 1
ATOM 632 O O . ASN A 1 83 ? -14.242 -2.381 -9.688 1 88.19 83 ASN A O 1
ATOM 636 N N . LEU A 1 84 ? -14.195 -0.706 -11.258 1 84 84 LEU A N 1
ATOM 637 C CA . LEU A 1 84 ? -15.523 -0.2 -10.914 1 84 84 LEU A CA 1
ATOM 638 C C . LEU A 1 84 ? -16.531 -0.511 -12.016 1 84 84 LEU A C 1
ATOM 640 O O . LEU A 1 84 ? -17.594 0.104 -12.086 1 84 84 LEU A O 1
ATOM 644 N N . ASP A 1 85 ? -16.047 -1.445 -12.867 1 78.12 85 ASP A N 1
ATOM 645 C CA . ASP A 1 85 ? -16.953 -1.835 -13.938 1 78.12 85 ASP A CA 1
ATOM 646 C C . ASP A 1 85 ? -18.25 -2.398 -13.367 1 78.12 85 ASP A C 1
ATOM 648 O O . ASP A 1 85 ? -18.234 -3.334 -12.562 1 78.12 85 ASP A O 1
ATOM 652 N N . GLU A 1 86 ? -19.328 -1.823 -13.719 1 69.88 86 GLU A N 1
ATOM 653 C CA . GLU A 1 86 ? -20.656 -2.158 -13.188 1 69.88 86 GLU A CA 1
ATOM 654 C C . GLU A 1 86 ? -21.047 -3.59 -13.539 1 69.88 86 GLU A C 1
ATOM 656 O O . GLU A 1 86 ? -21.906 -4.18 -12.898 1 69.88 86 GLU A O 1
ATOM 661 N N . LYS A 1 87 ? -20.469 -4.066 -14.586 1 70.69 87 LYS A N 1
ATOM 662 C CA . LYS A 1 87 ? -20.875 -5.387 -15.055 1 70.69 87 LYS A CA 1
ATOM 663 C C . LYS A 1 87 ? -20.219 -6.492 -14.227 1 70.69 87 LYS A C 1
ATOM 665 O O . LYS A 1 87 ? -20.641 -7.652 -14.305 1 70.69 87 LYS A O 1
ATOM 670 N N . VAL A 1 88 ? -19.25 -6.078 -13.477 1 69.31 88 VAL A N 1
ATOM 671 C CA . VAL A 1 88 ? -18.547 -7.043 -12.633 1 69.31 88 VAL A CA 1
ATOM 672 C C . VAL A 1 88 ? -18.547 -6.555 -11.188 1 69.31 88 VAL A C 1
ATOM 674 O O . VAL A 1 88 ? -18.922 -5.418 -10.906 1 69.31 88 VAL A O 1
ATOM 677 N N . GLU A 1 89 ? -18.188 -7.426 -10.273 1 76 89 GLU A N 1
ATOM 678 C CA . GLU A 1 89 ? -18.094 -7.059 -8.859 1 76 89 GLU A CA 1
ATOM 679 C C . GLU A 1 89 ? -17.062 -5.945 -8.656 1 76 89 GLU A C 1
ATOM 681 O O . GLU A 1 89 ? -15.945 -6.027 -9.156 1 76 89 GLU A O 1
ATOM 686 N N . LYS A 1 90 ? -17.562 -4.898 -8 1 85.69 90 LYS A N 1
ATOM 687 C CA . LYS A 1 90 ? -16.656 -3.795 -7.688 1 85.69 90 LYS A CA 1
ATOM 688 C C . LYS A 1 90 ? -15.484 -4.27 -6.836 1 85.69 90 LYS A C 1
ATOM 690 O O . LYS A 1 90 ? -15.648 -5.117 -5.957 1 85.69 90 LYS A O 1
ATOM 695 N N . TYR A 1 91 ? -14.391 -3.822 -7.27 1 87.25 91 TYR A N 1
ATOM 696 C CA . TYR A 1 91 ? -13.125 -4.285 -6.715 1 87.25 91 TYR A CA 1
ATOM 697 C C . TYR A 1 91 ? -12.188 -3.113 -6.438 1 87.25 91 TYR A C 1
ATOM 699 O O . TYR A 1 91 ? -12.039 -2.221 -7.277 1 87.25 91 TYR A O 1
ATOM 707 N N . HIS A 1 92 ? -11.703 -3.027 -5.168 1 96.31 92 HIS A N 1
ATOM 708 C CA . HIS A 1 92 ? -10.625 -2.092 -4.859 1 96.31 92 HIS A CA 1
ATOM 709 C C . HIS A 1 92 ? -9.641 -2.695 -3.863 1 96.31 92 HIS A C 1
ATOM 711 O O . HIS A 1 92 ? -9.969 -2.877 -2.689 1 96.31 92 HIS A O 1
ATOM 717 N N . TYR A 1 93 ? -8.508 -3.021 -4.355 1 97.25 93 TYR A N 1
ATOM 718 C CA . TYR A 1 93 ? -7.422 -3.559 -3.545 1 97.25 93 TYR A CA 1
ATOM 719 C C . TYR A 1 93 ? -6.164 -2.707 -3.686 1 97.25 93 TYR A C 1
ATOM 721 O O . TYR A 1 93 ? -5.789 -2.322 -4.793 1 97.25 93 TYR A O 1
ATOM 729 N N . VAL A 1 94 ? -5.637 -2.312 -2.574 1 98.75 94 VAL A N 1
ATOM 730 C CA . VAL A 1 94 ? -4.215 -1.984 -2.584 1 98.75 94 VAL A CA 1
ATOM 731 C C . VAL A 1 94 ? -3.387 -3.268 -2.574 1 98.75 94 VAL A C 1
ATOM 733 O O . VAL A 1 94 ? -3.395 -4.012 -1.59 1 98.75 94 VAL A O 1
ATOM 736 N N . THR A 1 95 ? -2.754 -3.586 -3.652 1 98.69 95 THR A N 1
ATOM 737 C CA . THR A 1 95 ? -2.031 -4.848 -3.783 1 98.69 95 THR A CA 1
ATOM 738 C C . THR A 1 95 ? -0.527 -4.625 -3.658 1 98.69 95 THR A C 1
ATOM 740 O O . THR A 1 95 ? 0.077 -3.945 -4.492 1 98.69 95 THR A O 1
ATOM 743 N N . ILE A 1 96 ? 0.038 -5.172 -2.625 1 98.88 96 ILE A N 1
ATOM 744 C CA . ILE A 1 96 ? 1.48 -5.188 -2.406 1 98.88 96 ILE A CA 1
ATOM 745 C C . ILE A 1 96 ? 2.104 -6.367 -3.15 1 98.88 96 ILE A C 1
ATOM 747 O O . ILE A 1 96 ? 1.658 -7.508 -3 1 98.88 96 ILE A O 1
ATOM 751 N N . PHE A 1 97 ? 3.078 -6.094 -3.99 1 98.88 97 PHE A N 1
ATOM 752 C CA . PHE A 1 97 ? 3.832 -7.168 -4.625 1 98.88 97 PHE A CA 1
ATOM 753 C C . PHE A 1 97 ? 5.16 -7.391 -3.91 1 98.88 97 PHE A C 1
ATOM 755 O O . PHE A 1 97 ? 5.895 -6.438 -3.641 1 98.88 97 PHE A O 1
ATOM 762 N N . VAL A 1 98 ? 5.418 -8.594 -3.592 1 98.88 98 VAL A N 1
ATOM 763 C CA . VAL A 1 98 ? 6.727 -9.008 -3.09 1 98.88 98 VAL A CA 1
ATOM 764 C C . VAL A 1 98 ? 7.375 -9.984 -4.07 1 98.88 98 VAL A C 1
ATOM 766 O O . VAL A 1 98 ? 6.699 -10.539 -4.941 1 98.88 98 VAL A O 1
ATOM 769 N N . GLN A 1 99 ? 8.617 -10.141 -3.883 1 98.88 99 GLN A N 1
ATOM 770 C CA . GLN A 1 99 ? 9.359 -11.086 -4.711 1 98.88 99 GLN A CA 1
ATOM 771 C C . GLN A 1 99 ? 10.211 -12.016 -3.852 1 98.88 99 GLN A C 1
ATOM 773 O O . GLN A 1 99 ? 10.781 -11.586 -2.844 1 98.88 99 GLN A O 1
ATOM 778 N N . GLY A 1 100 ? 10.195 -13.227 -4.18 1 98.81 100 GLY A N 1
ATOM 779 C CA . GLY A 1 100 ? 11.047 -14.219 -3.543 1 98.81 100 GLY A CA 1
ATOM 780 C C . GLY A 1 100 ? 11.547 -15.281 -4.504 1 98.81 100 GLY A C 1
ATOM 781 O O . GLY A 1 100 ? 10.992 -15.453 -5.59 1 98.81 100 GLY A O 1
ATOM 782 N N . GLU A 1 101 ? 12.586 -15.953 -4.047 1 98.75 101 GLU A N 1
ATOM 783 C CA . GLU A 1 101 ? 13.156 -17.047 -4.832 1 98.75 101 GLU A CA 1
ATOM 784 C C . GLU A 1 101 ? 12.836 -18.406 -4.211 1 98.75 101 GLU A C 1
ATOM 786 O O . GLU A 1 101 ? 12.898 -18.562 -2.992 1 98.75 101 GLU A O 1
ATOM 791 N N . VAL A 1 102 ? 12.531 -19.359 -5.051 1 98.81 102 VAL A N 1
ATOM 792 C CA . VAL A 1 102 ? 12.242 -20.703 -4.562 1 98.81 102 VAL A CA 1
ATOM 793 C C . VAL A 1 102 ? 13.445 -21.25 -3.789 1 98.81 102 VAL A C 1
ATOM 795 O O . VAL A 1 102 ? 14.586 -21.172 -4.258 1 98.81 102 VAL A O 1
ATOM 798 N N . ASP A 1 103 ? 13.156 -21.672 -2.586 1 98.69 103 ASP A N 1
ATOM 799 C CA . ASP A 1 103 ? 14.148 -22.438 -1.828 1 98.69 103 ASP A CA 1
ATOM 800 C C . ASP A 1 103 ? 14.188 -23.891 -2.281 1 98.69 103 ASP A C 1
ATOM 802 O O . ASP A 1 103 ? 13.43 -24.719 -1.785 1 98.69 103 ASP A O 1
ATOM 806 N N . THR A 1 104 ? 15.094 -24.219 -3.047 1 97.81 104 THR A N 1
ATOM 807 C CA . THR A 1 104 ? 15.125 -25.531 -3.699 1 97.81 104 THR A CA 1
ATOM 808 C C . THR A 1 104 ? 15.562 -26.609 -2.717 1 97.81 104 THR A C 1
ATOM 810 O O . THR A 1 104 ? 15.523 -27.797 -3.037 1 97.81 104 THR A O 1
ATOM 813 N N . SER A 1 105 ? 16.016 -26.234 -1.509 1 97.75 105 SER A N 1
ATOM 814 C CA . SER A 1 105 ? 16.359 -27.219 -0.491 1 97.75 105 SER A CA 1
ATOM 815 C C . SER A 1 105 ? 15.109 -27.891 0.075 1 97.75 105 SER A C 1
ATOM 817 O O . SER A 1 105 ? 15.188 -28.953 0.691 1 97.75 105 SER A O 1
ATOM 819 N N . TYR A 1 106 ? 13.945 -27.297 -0.117 1 96.69 106 TYR A N 1
ATOM 820 C CA . TYR A 1 106 ? 12.664 -27.875 0.293 1 96.69 106 TYR A CA 1
ATOM 821 C C . TYR A 1 106 ? 12 -28.609 -0.864 1 96.69 106 TYR A C 1
ATOM 823 O O . TYR A 1 106 ? 11.859 -29.828 -0.832 1 96.69 106 TYR A O 1
ATOM 831 N N . LYS A 1 107 ? 11.547 -27.828 -1.791 1 95.31 107 LYS A N 1
ATOM 832 C CA . LYS A 1 107 ? 10.898 -28.281 -3.023 1 95.31 107 LYS A CA 1
ATOM 833 C C . LYS A 1 107 ? 11.188 -27.312 -4.172 1 95.31 107 LYS A C 1
ATOM 835 O O . LYS A 1 107 ? 11.18 -26.094 -3.988 1 95.31 107 LYS A O 1
ATOM 840 N N . SER A 1 108 ? 11.359 -27.891 -5.328 1 96.06 108 SER A N 1
ATOM 841 C CA . SER A 1 108 ? 11.812 -27.047 -6.426 1 96.06 108 SER A CA 1
ATOM 842 C C . SER A 1 108 ? 10.664 -26.703 -7.371 1 96.06 108 SER A C 1
ATOM 844 O O . SER A 1 108 ? 10.727 -25.703 -8.094 1 96.06 108 SER A O 1
ATOM 846 N N . GLU A 1 109 ? 9.703 -27.594 -7.379 1 98.31 109 GLU A N 1
ATOM 847 C CA . GLU A 1 109 ? 8.617 -27.375 -8.328 1 98.31 109 GLU A CA 1
ATOM 848 C C . GLU A 1 109 ? 7.285 -27.188 -7.613 1 98.31 109 GLU A C 1
ATOM 850 O O . GLU A 1 109 ? 7.055 -27.766 -6.555 1 98.31 109 GLU A O 1
ATOM 855 N N . PRO A 1 110 ? 6.387 -26.391 -8.211 1 98.62 110 PRO A N 1
ATOM 856 C CA . PRO A 1 110 ? 5.117 -26.078 -7.547 1 98.62 110 PRO A CA 1
ATOM 857 C C . PRO A 1 110 ? 4.125 -27.234 -7.598 1 98.62 110 PRO A C 1
ATOM 859 O O . PRO A 1 110 ? 4.164 -28.047 -8.523 1 98.62 110 PRO A O 1
ATOM 862 N N . GLU A 1 111 ? 3.295 -27.266 -6.648 1 98.38 111 GLU A N 1
ATOM 863 C CA . GLU A 1 111 ? 2.111 -28.125 -6.586 1 98.38 111 GLU A CA 1
ATOM 864 C C . GLU A 1 111 ? 0.847 -27.297 -6.375 1 98.38 111 GLU A C 1
ATOM 866 O O . GLU A 1 111 ? 0.845 -26.344 -5.586 1 98.38 111 GLU A O 1
ATOM 871 N N . ASN A 1 112 ? -0.169 -27.625 -7.047 1 98.38 112 ASN A N 1
ATOM 872 C CA . ASN A 1 112 ? -1.438 -26.922 -6.879 1 98.38 112 ASN A CA 1
ATOM 873 C C . ASN A 1 112 ? -2.195 -27.422 -5.652 1 98.38 112 ASN A C 1
ATOM 875 O O . ASN A 1 112 ? -2.895 -28.422 -5.719 1 98.38 112 ASN A O 1
ATOM 879 N N . LEU A 1 113 ? -2.223 -26.656 -4.602 1 98.19 113 LEU A N 1
ATOM 880 C CA . LEU A 1 113 ? -2.818 -27.094 -3.348 1 98.19 113 LEU A CA 1
ATOM 881 C C . LEU A 1 113 ? -4.246 -26.578 -3.209 1 98.19 113 LEU A C 1
ATOM 883 O O . LEU A 1 113 ? -4.961 -26.969 -2.281 1 98.19 113 LEU A O 1
ATOM 887 N N . GLU A 1 114 ? -4.641 -25.719 -4.113 1 97.12 114 GLU A N 1
ATOM 888 C CA . GLU A 1 114 ? -6.004 -25.188 -4.117 1 97.12 114 GLU A CA 1
ATOM 889 C C . GLU A 1 114 ? -6.641 -25.312 -5.496 1 97.12 114 GLU A C 1
ATOM 891 O O . GLU A 1 114 ? -6.973 -24.312 -6.129 1 97.12 114 GLU A O 1
ATOM 896 N N . PRO A 1 115 ? -6.965 -26.516 -5.934 1 96.25 115 PRO A N 1
ATOM 897 C CA . PRO A 1 115 ? -7.477 -26.75 -7.289 1 96.25 115 PRO A CA 1
ATOM 898 C C . PRO A 1 115 ? -8.828 -26.078 -7.527 1 96.25 115 PRO A C 1
ATOM 900 O O . PRO A 1 115 ? -9.219 -25.859 -8.672 1 96.25 115 PRO A O 1
ATOM 903 N N . ASP A 1 116 ? -9.508 -25.766 -6.48 1 96.12 116 ASP A N 1
ATOM 904 C CA . ASP A 1 116 ? -10.805 -25.094 -6.609 1 96.12 116 ASP A CA 1
ATOM 905 C C . ASP A 1 116 ? -10.633 -23.594 -6.848 1 96.12 116 ASP A C 1
ATOM 907 O O . ASP A 1 116 ? -11.586 -22.906 -7.219 1 96.12 116 ASP A O 1
ATOM 911 N N . ARG A 1 117 ? -9.406 -23.062 -6.707 1 96.06 117 ARG A N 1
ATOM 912 C CA . ARG A 1 117 ? -9.164 -21.625 -6.836 1 96.06 117 ARG A CA 1
ATOM 913 C C . 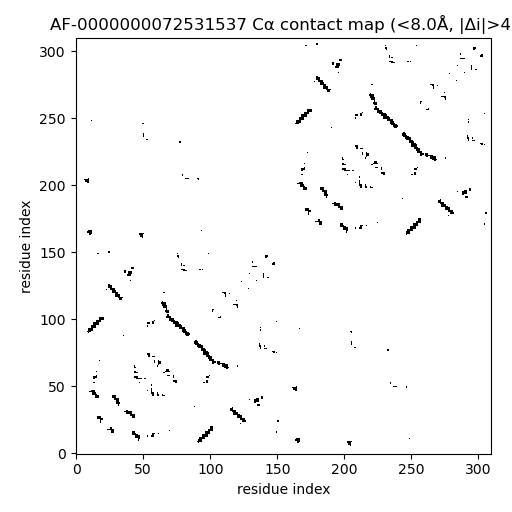ARG A 1 117 ? -8.148 -21.344 -7.934 1 96.06 117 ARG A C 1
ATOM 915 O O . ARG A 1 117 ? -8.047 -20.203 -8.414 1 96.06 117 ARG A O 1
ATOM 922 N N . CYS A 1 118 ? -7.461 -22.344 -8.281 1 97.12 118 CYS A N 1
ATOM 923 C CA . CYS A 1 118 ? -6.406 -22.234 -9.281 1 97.12 118 CYS A CA 1
ATOM 924 C C . CYS A 1 118 ? -6.336 -23.469 -10.156 1 97.12 118 CYS A C 1
ATOM 926 O O . CYS A 1 118 ? -6.312 -24.594 -9.641 1 97.12 118 CYS A O 1
ATOM 928 N N . LEU A 1 119 ? -6.262 -23.297 -11.422 1 97.38 119 LEU A N 1
ATOM 929 C CA . LEU A 1 119 ? -6.258 -24.422 -12.344 1 97.38 119 LEU A CA 1
ATOM 930 C C . LEU A 1 119 ? -4.887 -25.078 -12.391 1 97.38 119 LEU A C 1
ATOM 932 O O . LEU A 1 119 ? -4.754 -26.219 -12.859 1 97.38 119 LEU A O 1
ATOM 936 N N . GLY A 1 120 ? -3.873 -24.297 -12 1 97.75 120 GLY A N 1
ATOM 937 C CA . GLY A 1 120 ? -2.518 -24.812 -11.992 1 97.75 120 GLY A CA 1
ATOM 938 C C . GLY A 1 120 ? -1.459 -23.734 -12.133 1 97.75 120 GLY A C 1
ATOM 939 O O . GLY A 1 120 ? -1.762 -22.609 -12.539 1 97.75 120 GLY A O 1
ATOM 940 N N . TRP A 1 121 ? -0.253 -24.109 -11.836 1 98.31 121 TRP A N 1
ATOM 941 C CA . TRP A 1 121 ? 0.865 -23.172 -11.836 1 98.31 121 TRP A CA 1
ATOM 942 C C . TRP A 1 121 ? 1.812 -23.453 -13 1 98.31 121 TRP A C 1
ATOM 944 O O . TRP A 1 121 ? 2.096 -24.609 -13.312 1 98.31 121 TRP A O 1
ATOM 954 N N . HIS A 1 122 ? 2.309 -22.391 -13.625 1 97.88 122 HIS A N 1
ATOM 955 C CA . HIS A 1 122 ? 3.232 -22.484 -14.75 1 97.88 122 HIS A CA 1
ATOM 956 C C . HIS A 1 122 ? 4.328 -21.422 -14.641 1 97.88 122 HIS A C 1
ATOM 958 O O . HIS A 1 122 ? 4.074 -20.312 -14.18 1 97.88 122 HIS A O 1
ATOM 964 N N . TRP A 1 123 ? 5.484 -21.875 -15.008 1 98.75 123 TRP A N 1
ATOM 965 C CA . TRP A 1 123 ? 6.555 -20.891 -15.172 1 98.75 123 TRP A CA 1
ATOM 966 C C . TRP A 1 123 ? 6.41 -20.141 -16.5 1 98.75 123 TRP A C 1
ATOM 968 O O . TRP A 1 123 ? 6.453 -20.766 -17.562 1 98.75 123 TRP A O 1
ATOM 978 N N . VAL A 1 124 ? 6.246 -18.859 -16.391 1 98.75 124 VAL A N 1
ATOM 979 C CA . VAL A 1 124 ? 5.984 -18.047 -17.562 1 98.75 124 VAL A CA 1
ATOM 980 C C . VAL A 1 124 ? 7.133 -17.047 -17.766 1 98.75 124 VAL A C 1
ATOM 982 O O . VAL A 1 124 ? 7.559 -16.375 -16.828 1 98.75 124 VAL A O 1
ATOM 985 N N . ASP A 1 125 ? 7.602 -16.969 -19.031 1 98.62 125 ASP A N 1
ATOM 986 C CA . ASP A 1 125 ? 8.648 -16.016 -19.359 1 98.62 125 ASP A CA 1
ATOM 987 C C . ASP A 1 125 ? 8.133 -14.578 -19.25 1 98.62 125 ASP A C 1
ATOM 989 O O . ASP A 1 125 ? 7.082 -14.25 -19.797 1 98.62 125 ASP A O 1
ATOM 993 N N . TRP A 1 126 ? 8.836 -13.719 -18.516 1 98.19 126 TRP A N 1
ATOM 994 C CA . TRP A 1 126 ? 8.422 -12.336 -18.281 1 98.19 126 TRP A CA 1
ATOM 995 C C . TRP A 1 126 ? 8.273 -11.578 -19.594 1 98.19 126 TRP A C 1
ATOM 997 O O . TRP A 1 126 ? 7.418 -10.703 -19.719 1 98.19 126 TRP A O 1
ATOM 1007 N N . ASN A 1 127 ? 9.055 -11.93 -20.547 1 97.06 127 ASN A N 1
ATOM 1008 C CA . ASN A 1 127 ? 9.016 -11.258 -21.844 1 97.06 127 ASN A CA 1
ATOM 1009 C C . ASN A 1 127 ? 7.93 -11.836 -22.734 1 97.06 127 ASN A C 1
ATOM 1011 O O . ASN A 1 127 ? 7.715 -11.344 -23.844 1 97.06 127 ASN A O 1
ATOM 1015 N N . GLN A 1 128 ? 7.309 -12.891 -22.297 1 97.81 128 GLN A N 1
ATOM 1016 C CA . GLN A 1 128 ? 6.246 -13.531 -23.047 1 97.81 128 GLN A CA 1
ATOM 1017 C C . GLN A 1 128 ? 4.992 -13.719 -22.203 1 97.81 128 GLN A C 1
ATOM 1019 O O . GLN A 1 128 ? 4.422 -14.812 -22.156 1 97.81 128 GLN A O 1
ATOM 1024 N N . LEU A 1 129 ? 4.621 -12.68 -21.547 1 98.44 129 LEU A N 1
ATOM 1025 C CA . LEU A 1 129 ? 3.422 -12.711 -20.719 1 98.44 129 LEU A CA 1
ATOM 1026 C C . LEU A 1 129 ? 2.166 -12.82 -21.578 1 98.44 129 LEU A C 1
ATOM 1028 O O . LEU A 1 129 ? 2.154 -12.367 -22.719 1 98.44 129 LEU A O 1
ATOM 1032 N N . PRO A 1 130 ? 1.109 -13.422 -20.969 1 98.19 130 PRO A N 1
ATOM 1033 C CA . PRO A 1 130 ? -0.178 -13.336 -21.656 1 98.19 130 PRO A CA 1
ATOM 1034 C C . PRO A 1 130 ? -0.61 -11.898 -21.922 1 98.19 130 PRO A C 1
ATOM 1036 O O . PRO A 1 130 ? -0.096 -10.969 -21.297 1 98.19 130 PRO A O 1
ATOM 1039 N N . PRO A 1 131 ? -1.484 -11.773 -22.938 1 97.88 131 PRO A N 1
ATOM 1040 C CA . PRO A 1 131 ? -2.025 -10.422 -23.141 1 97.88 131 PRO A CA 1
ATOM 1041 C C . PRO A 1 131 ? -2.584 -9.82 -21.844 1 97.88 131 PRO A C 1
ATOM 1043 O O . PRO A 1 131 ? -3.098 -10.555 -21 1 97.88 131 PRO A O 1
ATOM 1046 N N . THR A 1 132 ? -2.51 -8.508 -21.719 1 96.94 132 THR A N 1
ATOM 1047 C CA . THR A 1 132 ? -2.832 -7.848 -20.453 1 96.94 132 THR A CA 1
ATOM 1048 C C . THR A 1 132 ? -4.297 -8.07 -20.094 1 96.94 132 THR A C 1
ATOM 1050 O O . THR A 1 132 ? -4.648 -8.094 -18.906 1 96.94 132 THR A O 1
ATOM 1053 N N . ASP A 1 133 ? -5.172 -8.242 -21.062 1 95.5 133 ASP A N 1
ATOM 1054 C CA . ASP A 1 133 ? -6.59 -8.438 -20.781 1 95.5 133 ASP A CA 1
ATOM 1055 C C . ASP A 1 133 ? -6.848 -9.836 -20.203 1 95.5 133 ASP A C 1
ATOM 1057 O O . ASP A 1 133 ? -7.961 -10.133 -19.766 1 95.5 133 ASP A O 1
ATOM 1061 N N . LYS A 1 134 ? -5.801 -10.68 -20.141 1 97.44 134 LYS A N 1
ATOM 1062 C CA . LYS A 1 134 ? -5.902 -12.016 -19.547 1 97.44 134 LYS A CA 1
ATOM 1063 C C . LYS A 1 134 ? -5.246 -12.055 -18.172 1 97.44 134 LYS A C 1
ATOM 1065 O O . LYS A 1 134 ? -5.211 -13.102 -17.516 1 97.44 134 LYS A O 1
ATOM 1070 N N . LEU A 1 135 ? -4.77 -10.945 -17.781 1 97.75 135 LEU A N 1
ATOM 1071 C CA . LEU A 1 135 ? -4.137 -10.844 -16.469 1 97.75 135 LEU A CA 1
ATOM 1072 C C . LEU A 1 135 ? -5.133 -10.344 -15.422 1 97.75 135 LEU A C 1
ATOM 1074 O O . LEU A 1 135 ? -5.941 -9.461 -15.703 1 97.75 135 LEU A O 1
ATOM 1078 N N . PHE A 1 136 ? -5.078 -10.93 -14.266 1 95.81 136 PHE A N 1
ATOM 1079 C CA . PHE A 1 136 ? -5.898 -10.438 -13.164 1 95.81 136 PHE A CA 1
ATOM 1080 C C . PHE A 1 136 ? -5.633 -8.961 -12.906 1 95.81 136 PHE A C 1
ATOM 1082 O O . PHE A 1 136 ? -4.527 -8.469 -13.148 1 95.81 136 PHE A O 1
ATOM 1089 N N . CYS A 1 137 ? -6.484 -8.273 -12.367 1 94.75 137 CYS A N 1
ATOM 1090 C CA . CYS A 1 137 ? -6.582 -6.816 -12.328 1 94.75 137 CYS A CA 1
ATOM 1091 C C . CYS A 1 137 ? -5.285 -6.195 -11.828 1 94.75 137 CYS A C 1
ATOM 1093 O O . CYS A 1 137 ? -4.695 -5.352 -12.5 1 94.75 137 CYS A O 1
ATOM 1095 N N . ALA A 1 138 ? -4.797 -6.621 -10.656 1 97 138 ALA A N 1
ATOM 1096 C CA . ALA A 1 138 ? -3.613 -6.012 -10.062 1 97 138 ALA A CA 1
ATOM 1097 C C . ALA A 1 138 ? -2.385 -6.223 -10.938 1 97 138 ALA A C 1
ATOM 1099 O O . ALA A 1 138 ? -1.587 -5.305 -11.141 1 97 138 ALA A O 1
ATOM 1100 N N . LEU A 1 139 ? -2.271 -7.422 -11.414 1 98 139 LEU A N 1
ATOM 1101 C CA . LEU A 1 139 ? -1.135 -7.73 -12.273 1 98 139 LEU A CA 1
ATOM 1102 C C . LEU A 1 139 ? -1.232 -6.977 -13.594 1 98 139 LEU A C 1
ATOM 1104 O O . LEU A 1 139 ? -0.221 -6.508 -14.125 1 98 139 LEU A O 1
ATOM 1108 N N . LYS A 1 140 ? -2.438 -6.891 -14.141 1 97.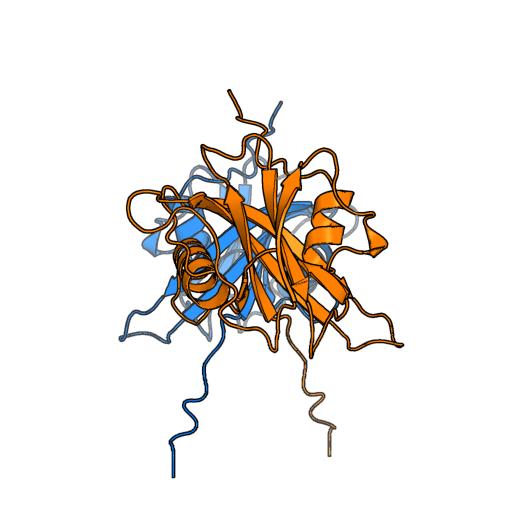5 140 LYS A N 1
ATOM 1109 C CA . LYS A 1 140 ? -2.668 -6.117 -15.359 1 97.5 140 LYS A CA 1
ATOM 1110 C C . LYS A 1 140 ? -2.186 -4.68 -15.195 1 97.5 140 LYS A C 1
ATOM 1112 O O . LYS A 1 140 ? -1.438 -4.172 -16.031 1 97.5 140 LYS A O 1
ATOM 1117 N N . ILE A 1 141 ? -2.574 -4.086 -14.164 1 97.06 141 ILE A N 1
ATOM 1118 C CA . ILE A 1 141 ? -2.219 -2.695 -13.898 1 97.06 141 ILE A CA 1
ATOM 1119 C C . ILE A 1 141 ? -0.703 -2.562 -13.781 1 97.06 141 ILE A C 1
ATOM 1121 O O . ILE A 1 141 ? -0.109 -1.639 -14.344 1 97.06 141 ILE A O 1
ATOM 1125 N N . LEU A 1 142 ? -0.103 -3.492 -13.07 1 98.12 142 LEU A N 1
ATOM 1126 C CA . LEU A 1 142 ? 1.344 -3.457 -12.891 1 98.12 142 LEU A CA 1
ATOM 1127 C C . LEU A 1 142 ? 2.062 -3.562 -14.234 1 98.12 142 LEU A C 1
ATOM 1129 O O . LEU A 1 142 ? 2.957 -2.766 -14.523 1 98.12 142 LEU A O 1
ATOM 1133 N N . VAL A 1 143 ? 1.658 -4.527 -15 1 98 143 VAL A N 1
ATOM 1134 C CA . VAL A 1 143 ? 2.324 -4.77 -16.266 1 98 143 VAL A CA 1
ATOM 1135 C C . VAL A 1 143 ? 2.115 -3.574 -17.203 1 98 143 VAL A C 1
ATOM 1137 O O . VAL A 1 143 ? 3.049 -3.133 -17.875 1 98 143 VAL A O 1
ATOM 1140 N N . GLU A 1 144 ? 0.948 -3.01 -17.188 1 97.44 144 GLU A N 1
ATOM 1141 C CA . GLU A 1 144 ? 0.643 -1.88 -18.062 1 97.44 144 GLU A CA 1
ATOM 1142 C C . GLU A 1 144 ? 1.399 -0.627 -17.641 1 97.44 144 GLU A C 1
ATOM 1144 O O . GLU A 1 144 ? 1.771 0.2 -18.469 1 97.44 144 GLU A O 1
ATOM 1149 N N . SER A 1 145 ? 1.59 -0.467 -16.359 1 95.75 145 SER A N 1
ATOM 1150 C CA . SER A 1 145 ? 2.295 0.707 -15.852 1 95.75 145 SER A CA 1
ATOM 1151 C C . SER A 1 145 ? 3.793 0.608 -16.109 1 95.75 145 SER A C 1
ATOM 1153 O O . SER A 1 145 ? 4.504 1.615 -16.078 1 95.75 145 SER A O 1
ATOM 1155 N N . ASN A 1 146 ? 4.352 -0.596 -16.281 1 94.81 146 ASN A N 1
ATOM 1156 C CA . ASN A 1 146 ? 5.773 -0.867 -16.484 1 94.81 146 ASN A CA 1
ATOM 1157 C C . ASN A 1 146 ? 6.613 -0.331 -15.328 1 94.81 146 ASN A C 1
ATOM 1159 O O . ASN A 1 146 ? 7.723 0.163 -15.539 1 94.81 146 ASN A O 1
ATOM 1163 N N . CYS A 1 147 ? 6.035 -0.452 -14.117 1 92.69 147 CYS A N 1
ATOM 1164 C CA . CYS A 1 147 ? 6.711 0.181 -12.992 1 92.69 147 CYS A CA 1
ATOM 1165 C C . CYS A 1 147 ? 7.648 -0.801 -12.297 1 92.69 147 CYS A C 1
ATOM 1167 O O . CYS A 1 147 ? 8.367 -0.428 -11.367 1 92.69 147 CYS A O 1
ATOM 1169 N N . TYR A 1 148 ? 7.633 -2.033 -12.742 1 97 148 TYR A N 1
ATOM 1170 C CA . TYR A 1 148 ? 8.477 -3.021 -12.086 1 97 148 TYR A CA 1
ATOM 1171 C C . TYR A 1 148 ? 8.828 -4.16 -13.031 1 97 148 TYR A C 1
ATOM 1173 O O . TYR A 1 148 ? 7.98 -4.625 -13.797 1 97 148 TYR A O 1
ATOM 1181 N N . ASN A 1 149 ? 9.984 -4.617 -13.023 1 97.75 149 ASN A N 1
ATOM 1182 C CA . ASN A 1 149 ? 10.516 -5.797 -13.703 1 97.75 149 ASN A CA 1
ATOM 1183 C C . ASN A 1 149 ? 11.266 -6.707 -12.734 1 97.75 149 ASN A C 1
ATOM 1185 O O . ASN A 1 149 ? 12.305 -6.32 -12.195 1 97.75 149 ASN A O 1
ATOM 1189 N N . PRO A 1 150 ? 10.766 -7.879 -12.484 1 97.81 150 PRO A N 1
ATOM 1190 C CA . PRO A 1 150 ? 11.375 -8.758 -11.492 1 97.81 150 PRO A CA 1
ATOM 1191 C C . PRO A 1 150 ? 12.805 -9.164 -11.844 1 97.81 150 PRO A C 1
ATOM 1193 O O . PRO A 1 150 ? 13.531 -9.703 -11.008 1 97.81 150 PRO A O 1
ATOM 1196 N N . PHE A 1 151 ? 13.211 -8.859 -12.984 1 97.31 151 PHE A N 1
ATOM 1197 C CA . PHE A 1 151 ? 14.523 -9.328 -13.414 1 97.31 151 PHE A CA 1
ATOM 1198 C C . PHE A 1 151 ? 15.438 -8.156 -13.727 1 97.31 151 PHE A C 1
ATOM 1200 O O . PHE A 1 151 ? 16.531 -8.336 -14.281 1 97.31 151 PHE A O 1
ATOM 1207 N N . ASP A 1 152 ? 14.914 -6.918 -13.531 1 86.75 152 ASP A N 1
ATOM 1208 C CA . ASP A 1 152 ? 15.766 -5.746 -13.719 1 86.75 152 ASP A CA 1
ATOM 1209 C C . ASP A 1 152 ? 16.703 -5.547 -12.531 1 86.75 152 ASP A C 1
ATOM 1211 O O . ASP A 1 152 ? 16.25 -5.477 -11.383 1 86.75 152 ASP A O 1
ATOM 1215 N N . HIS A 1 153 ? 17.625 -6.371 -12.328 1 62.41 153 HIS A N 1
ATOM 1216 C CA . HIS A 1 153 ? 18.594 -6.215 -11.242 1 62.41 153 HIS A CA 1
ATOM 1217 C C . HIS A 1 153 ? 19.141 -4.793 -11.195 1 62.41 153 HIS A C 1
ATOM 1219 O O . HIS A 1 153 ? 19.531 -4.246 -12.227 1 62.41 153 HIS A O 1
ATOM 1225 N N . LYS A 1 154 ? 18.469 -3.795 -10.609 1 44.47 154 LYS A N 1
ATOM 1226 C CA . LYS A 1 154 ? 19.406 -2.686 -10.438 1 44.47 154 LYS A CA 1
ATOM 1227 C C . LYS A 1 154 ? 20.828 -3.191 -10.172 1 44.47 154 LYS A C 1
ATOM 1229 O O . LYS A 1 154 ? 21.062 -3.924 -9.211 1 44.47 154 LYS A O 1
ATOM 1234 N N . LYS A 1 155 ? 21.703 -3.309 -11.203 1 31.12 155 LYS A N 1
ATOM 1235 C CA . LYS A 1 155 ? 23.141 -3.285 -11.008 1 31.12 155 LYS A CA 1
ATOM 1236 C C . LYS A 1 155 ? 23.562 -2.146 -10.086 1 31.12 155 LYS A C 1
ATOM 1238 O O . LYS A 1 155 ? 23.031 -1.041 -10.172 1 31.12 155 LYS A O 1
ATOM 1243 N N . MET B 1 1 ? -20.547 -23.438 19.125 1 23.12 1 MET B N 1
ATOM 1244 C CA . MET B 1 1 ? -20.75 -22.109 18.562 1 23.12 1 MET B CA 1
ATOM 1245 C C . MET B 1 1 ? -19.422 -21.484 18.141 1 23.12 1 MET B C 1
ATOM 1247 O O . MET B 1 1 ? -18.594 -21.172 18.984 1 23.12 1 MET B O 1
ATOM 1251 N N . ALA B 1 2 ? -18.781 -21.922 17.141 1 28.52 2 ALA B N 1
ATOM 1252 C CA . ALA B 1 2 ? -17.422 -21.531 16.812 1 28.52 2 ALA B CA 1
ATOM 1253 C C . ALA B 1 2 ? -17.25 -20.016 16.797 1 28.52 2 ALA B C 1
ATOM 1255 O O . ALA B 1 2 ? -18.094 -19.297 16.234 1 28.52 2 ALA B O 1
ATOM 1256 N N . ALA B 1 3 ? -16.641 -19.422 17.812 1 33.34 3 ALA B N 1
ATOM 1257 C CA . ALA B 1 3 ? -16.344 -18 17.891 1 33.34 3 ALA B CA 1
ATOM 1258 C C . ALA B 1 3 ? -15.992 -17.453 16.5 1 33.34 3 ALA B C 1
ATOM 1260 O O . ALA B 1 3 ? -15.094 -17.969 15.836 1 33.34 3 ALA B O 1
ATOM 1261 N N . VAL B 1 4 ? -16.844 -17.125 15.633 1 37 4 VAL B N 1
ATOM 1262 C CA . VAL B 1 4 ? -16.547 -16.438 14.375 1 37 4 VAL B CA 1
ATOM 1263 C C . VAL B 1 4 ? -15.375 -15.477 14.57 1 37 4 VAL B C 1
ATOM 1265 O O . VAL B 1 4 ? -15.5 -14.461 15.258 1 37 4 VAL B O 1
ATOM 1268 N N . GLU B 1 5 ? -14.203 -15.852 14.891 1 43.19 5 GLU B N 1
ATOM 1269 C CA . GLU B 1 5 ? -13.031 -15.016 15.117 1 43.19 5 GLU B CA 1
ATOM 1270 C C . GLU B 1 5 ? -12.992 -13.844 14.133 1 43.19 5 GLU B C 1
ATOM 1272 O O . GLU B 1 5 ? -12.953 -14.055 12.922 1 43.19 5 GLU B O 1
ATOM 1277 N N . THR B 1 6 ? -13.742 -12.852 14.25 1 50.56 6 THR B N 1
ATOM 1278 C CA . THR B 1 6 ? -13.844 -11.617 13.492 1 50.56 6 THR B CA 1
ATOM 1279 C C . THR B 1 6 ? -12.477 -11.156 13.008 1 50.56 6 THR B C 1
ATOM 1281 O O . THR B 1 6 ? -11.609 -10.805 13.812 1 50.56 6 THR B O 1
ATOM 1284 N N . HIS B 1 7 ? -11.992 -11.805 11.961 1 65.25 7 HIS B N 1
ATOM 1285 C CA . HIS B 1 7 ? -10.648 -11.602 11.422 1 65.25 7 HIS B CA 1
ATOM 1286 C C . HIS B 1 7 ? -10.43 -10.141 11.047 1 65.25 7 HIS B C 1
ATOM 1288 O O . HIS B 1 7 ? -11.094 -9.617 10.141 1 65.25 7 HIS B O 1
ATOM 1294 N N . VAL B 1 8 ? -9.984 -9.328 11.992 1 85.75 8 VAL B N 1
ATOM 1295 C CA . VAL B 1 8 ? -9.641 -7.93 11.758 1 85.75 8 VAL B CA 1
ATOM 1296 C C . VAL B 1 8 ? -8.617 -7.836 10.625 1 85.75 8 VAL B C 1
ATOM 1298 O O . VAL B 1 8 ? -7.652 -8.609 10.586 1 85.75 8 VAL B O 1
ATOM 1301 N N . ARG B 1 9 ? -8.961 -7.035 9.586 1 93.81 9 ARG B N 1
ATOM 1302 C CA . ARG B 1 9 ? -8.094 -6.848 8.43 1 93.81 9 ARG B CA 1
ATOM 1303 C C . ARG B 1 9 ? -7.355 -5.516 8.516 1 93.81 9 ARG B C 1
ATOM 1305 O O . ARG B 1 9 ? -7.824 -4.578 9.164 1 93.81 9 ARG B O 1
ATOM 1312 N N . PRO B 1 10 ? -6.129 -5.535 7.93 1 97.06 10 PRO B N 1
ATOM 1313 C CA . PRO B 1 10 ? -5.477 -4.227 7.84 1 97.06 10 PRO B CA 1
ATOM 1314 C C . PRO B 1 10 ? -6.316 -3.193 7.094 1 97.06 10 PRO B C 1
ATOM 1316 O O . PRO B 1 10 ? -7.078 -3.549 6.191 1 97.06 10 PRO B O 1
ATOM 1319 N N . LYS B 1 11 ? -6.156 -1.982 7.496 1 96.56 11 LYS B N 1
ATOM 1320 C CA . LYS B 1 11 ? -6.793 -0.865 6.805 1 96.56 11 LYS B CA 1
ATOM 1321 C C . LYS B 1 11 ? -5.789 -0.126 5.922 1 96.56 11 LYS B C 1
ATOM 1323 O O . LYS B 1 11 ? -4.586 -0.381 5.992 1 96.56 11 LYS B O 1
ATOM 1328 N N . VAL B 1 12 ? -6.316 0.707 5.074 1 98.56 12 VAL B N 1
ATOM 1329 C CA . VAL B 1 12 ? -5.457 1.495 4.199 1 98.56 12 VAL B CA 1
ATOM 1330 C C . VAL B 1 12 ? -5.594 2.979 4.535 1 98.56 12 VAL B C 1
ATOM 1332 O O . VAL B 1 12 ? -6.707 3.506 4.598 1 98.56 12 VAL B O 1
ATOM 1335 N N . GLY B 1 13 ? -4.504 3.615 4.805 1 98.19 13 GLY B N 1
ATOM 1336 C CA . GLY B 1 13 ? -4.445 5.055 5.008 1 98.19 13 GLY B CA 1
ATOM 1337 C C . GLY B 1 13 ? -3.566 5.766 3.996 1 98.19 13 GLY B C 1
ATOM 1338 O O . GLY B 1 13 ? -2.725 5.137 3.348 1 98.19 13 GLY B O 1
ATOM 1339 N N . VAL B 1 14 ? -3.803 7.051 3.865 1 98.88 14 VAL B N 1
ATOM 1340 C CA . VAL B 1 14 ? -2.982 7.902 3.008 1 98.88 14 VAL B CA 1
ATOM 1341 C C . VAL B 1 14 ? -2.424 9.07 3.82 1 98.88 14 VAL B C 1
ATOM 1343 O O . VAL B 1 14 ? -3.154 9.711 4.574 1 98.88 14 VAL B O 1
ATOM 1346 N N . GLY B 1 15 ? -1.167 9.273 3.832 1 98.81 15 GLY B N 1
ATOM 1347 C CA . GLY B 1 15 ? -0.496 10.453 4.352 1 98.81 15 GLY B CA 1
ATOM 1348 C C . GLY B 1 15 ? 0.049 11.352 3.26 1 98.81 15 GLY B C 1
ATOM 1349 O O . GLY B 1 15 ? 0.507 10.875 2.221 1 98.81 15 GLY B O 1
ATOM 1350 N N . VAL B 1 16 ? 0.083 12.617 3.508 1 98.94 16 VAL B N 1
ATOM 1351 C CA . VAL B 1 16 ? 0.427 13.555 2.449 1 98.94 16 VAL B CA 1
ATOM 1352 C C . VAL B 1 16 ? 1.631 14.398 2.873 1 98.94 16 VAL B C 1
ATOM 1354 O O . VAL B 1 16 ? 1.546 15.18 3.822 1 98.94 16 VAL B O 1
ATOM 1357 N N . PHE B 1 17 ? 2.68 14.25 2.15 1 98.88 17 PHE B N 1
ATOM 1358 C CA . PHE B 1 17 ? 3.746 15.242 2.227 1 98.88 17 PHE B CA 1
ATOM 1359 C C . PHE B 1 17 ? 3.363 16.516 1.475 1 98.88 17 PHE B C 1
ATOM 1361 O O . PHE B 1 17 ? 3.334 16.516 0.242 1 98.88 17 PHE B O 1
ATOM 1368 N N . VAL B 1 18 ? 3.086 17.5 2.24 1 98.94 18 VAL B N 1
ATOM 1369 C CA . VAL B 1 18 ? 2.768 18.797 1.644 1 98.94 18 VAL B CA 1
ATOM 1370 C C . VAL B 1 18 ? 4.008 19.688 1.643 1 98.94 18 VAL B C 1
ATOM 1372 O O . VAL B 1 18 ? 4.582 19.969 2.699 1 98.94 18 VAL B O 1
ATOM 1375 N N . THR B 1 19 ? 4.379 20.078 0.485 1 98.69 19 THR B N 1
ATOM 1376 C CA . THR B 1 19 ? 5.492 21.016 0.349 1 98.69 19 THR B CA 1
ATOM 1377 C C . THR B 1 19 ? 5.004 22.375 -0.117 1 98.69 19 THR B C 1
ATOM 1379 O O . THR B 1 19 ? 3.844 22.531 -0.509 1 98.69 19 THR B O 1
ATOM 1382 N N . HIS B 1 20 ? 5.824 23.281 0.002 1 98.31 20 HIS B N 1
ATOM 1383 C CA . HIS B 1 20 ? 5.449 24.672 -0.266 1 98.31 20 HIS B CA 1
ATOM 1384 C C . HIS B 1 20 ? 6.609 25.453 -0.88 1 98.31 20 HIS B C 1
ATOM 1386 O O . HIS B 1 20 ? 7.734 25.391 -0.386 1 98.31 20 HIS B O 1
ATOM 1392 N N . PRO B 1 21 ? 6.289 26.234 -1.958 1 96.5 21 PRO B N 1
ATOM 1393 C CA . PRO B 1 21 ? 7.367 27.016 -2.572 1 96.5 21 PRO B CA 1
ATOM 1394 C C . PRO B 1 21 ? 7.949 28.062 -1.631 1 96.5 21 PRO B C 1
ATOM 1396 O O . PRO B 1 21 ? 9.125 28.422 -1.74 1 96.5 21 PRO B O 1
ATOM 1399 N N . TYR B 1 22 ? 7.227 28.547 -0.677 1 96.88 22 TYR B N 1
ATOM 1400 C CA . TYR B 1 22 ? 7.68 29.594 0.226 1 96.88 22 TYR B CA 1
ATOM 1401 C C . TYR B 1 22 ? 8.258 29 1.506 1 96.88 22 TYR B C 1
ATOM 1403 O O . TYR B 1 22 ? 8.742 29.734 2.373 1 96.88 22 TYR B O 1
ATOM 1411 N N . HIS B 1 23 ? 8.156 27.781 1.704 1 97.44 23 HIS B N 1
ATOM 1412 C CA . HIS B 1 23 ? 8.719 27.078 2.848 1 97.44 23 HIS B CA 1
ATOM 1413 C C . HIS B 1 23 ? 9.656 25.953 2.398 1 97.44 23 HIS B C 1
ATOM 1415 O O . HIS B 1 23 ? 9.359 24.781 2.607 1 97.44 23 HIS B O 1
ATOM 1421 N N . PRO B 1 24 ? 10.773 26.359 1.821 1 96.88 24 PRO B N 1
ATOM 1422 C CA . PRO B 1 24 ? 11.695 25.344 1.281 1 96.88 24 PRO B CA 1
ATOM 1423 C C . PRO B 1 24 ? 12.195 24.375 2.344 1 96.88 24 PRO B C 1
ATOM 1425 O O . PRO B 1 24 ? 12.43 24.766 3.486 1 96.88 24 PRO B O 1
ATOM 1428 N N . ASN B 1 25 ? 12.289 23.109 2.01 1 97.75 25 ASN B N 1
ATOM 1429 C CA . ASN B 1 25 ? 12.812 22.016 2.824 1 97.75 25 ASN B CA 1
ATOM 1430 C C . ASN B 1 25 ? 11.898 21.703 4.012 1 97.75 25 ASN B C 1
ATOM 1432 O O . ASN B 1 25 ? 12.336 21.109 4.996 1 97.75 25 ASN B O 1
ATOM 1436 N N . LYS B 1 26 ? 10.703 22.203 3.932 1 98.62 26 LYS B N 1
ATOM 1437 C CA . LYS B 1 26 ? 9.773 21.984 5.031 1 98.62 26 LYS B CA 1
ATOM 1438 C C . LYS B 1 26 ? 8.555 21.188 4.566 1 98.62 26 LYS B C 1
ATOM 1440 O O . LYS B 1 26 ? 8.164 21.266 3.398 1 98.62 26 LYS B O 1
ATOM 1445 N N . ILE B 1 27 ? 7.984 20.469 5.465 1 98.88 27 ILE B N 1
ATOM 1446 C CA . ILE B 1 27 ? 6.727 19.766 5.234 1 98.88 27 ILE B CA 1
ATOM 1447 C C . ILE B 1 27 ? 5.695 20.203 6.273 1 98.88 27 ILE B C 1
ATOM 1449 O O . ILE B 1 27 ? 6.055 20.75 7.32 1 98.88 27 ILE B O 1
ATOM 1453 N N . LEU B 1 28 ? 4.438 20.016 5.918 1 98.94 28 LEU B N 1
ATOM 1454 C CA . LEU B 1 28 ? 3.338 20.359 6.812 1 98.94 28 LEU B CA 1
ATOM 1455 C C . LEU B 1 28 ? 3.062 19.234 7.797 1 98.94 28 LEU B C 1
ATOM 1457 O O . LEU B 1 28 ? 2.859 18.078 7.391 1 98.94 28 LEU B O 1
ATOM 1461 N N . MET B 1 29 ? 3.096 19.531 9.047 1 98.75 29 MET B N 1
ATOM 1462 C CA . MET B 1 29 ? 2.76 18.562 10.086 1 98.75 29 MET B CA 1
ATOM 1463 C C . MET B 1 29 ? 1.789 19.172 11.094 1 98.75 29 MET B C 1
ATOM 1465 O O . MET B 1 29 ? 1.77 20.375 11.297 1 98.75 29 MET B O 1
ATOM 1469 N N . GLY B 1 30 ? 0.985 18.297 11.68 1 98.31 30 GLY B N 1
ATOM 1470 C CA . GLY B 1 30 ? 0.113 18.641 12.797 1 98.31 30 GLY B CA 1
ATOM 1471 C C . GLY B 1 30 ? 0.227 17.688 13.961 1 98.31 30 GLY B C 1
ATOM 1472 O O . GLY B 1 30 ? 0.848 16.625 13.844 1 98.31 30 GLY B O 1
ATOM 1473 N N . ILE B 1 31 ? -0.313 18.125 15.07 1 97.75 31 ILE B N 1
ATOM 1474 C CA . ILE B 1 31 ? -0.337 17.266 16.25 1 97.75 31 ILE B CA 1
ATOM 1475 C C . ILE B 1 31 ? -1.728 16.656 16.422 1 97.75 31 ILE B C 1
ATOM 1477 O O . ILE B 1 31 ? -2.721 17.375 16.516 1 97.75 31 ILE B O 1
ATOM 1481 N N . ARG B 1 32 ? -1.777 15.312 16.422 1 96.56 32 ARG B N 1
ATOM 1482 C CA . ARG B 1 32 ? -3.047 14.602 16.547 1 96.56 32 ARG B CA 1
ATOM 1483 C C . ARG B 1 32 ? -3.656 14.812 17.922 1 96.56 32 ARG B C 1
ATOM 1485 O O . ARG B 1 32 ? -2.939 14.844 18.922 1 96.56 32 ARG B O 1
ATOM 1492 N N . THR B 1 33 ? -5.027 14.867 17.953 1 94.38 33 THR B N 1
ATOM 1493 C CA . THR B 1 33 ? -5.766 14.922 19.203 1 94.38 33 THR B CA 1
ATOM 1494 C C . THR B 1 33 ? -7.098 14.18 19.078 1 94.38 33 THR B C 1
ATOM 1496 O O . THR B 1 33 ? -7.57 13.93 17.969 1 94.38 33 THR B O 1
ATOM 1499 N N . GLY B 1 34 ? -7.633 13.625 20.25 1 85.31 34 GLY B N 1
ATOM 1500 C CA . GLY B 1 34 ? -8.969 13.055 20.281 1 85.31 34 GLY B CA 1
ATOM 1501 C C . GLY B 1 34 ? -8.992 11.578 19.953 1 85.31 34 GLY B C 1
ATOM 1502 O O . GLY B 1 34 ? -9.961 10.875 20.281 1 85.31 34 GLY B O 1
ATOM 1503 N N . SER B 1 35 ? -7.996 10.977 19.344 1 75.88 35 SER B N 1
ATOM 1504 C CA . SER B 1 35 ? -8.055 9.578 18.922 1 75.88 35 SER B CA 1
ATOM 1505 C C . SER B 1 35 ? -6.672 8.93 18.984 1 75.88 35 SER B C 1
ATOM 1507 O O . SER B 1 35 ? -5.844 9.289 19.812 1 75.88 35 SER B O 1
ATOM 1509 N N . THR B 1 36 ? -6.637 7.898 18.125 1 80.88 36 THR B N 1
ATOM 1510 C CA . THR B 1 36 ? -5.402 7.141 17.953 1 80.88 36 THR B CA 1
ATOM 1511 C C . THR B 1 36 ? -4.238 8.07 17.625 1 80.88 36 THR B C 1
ATOM 1513 O O . THR B 1 36 ? -4.324 8.883 16.703 1 80.88 36 THR B O 1
ATOM 1516 N N . GLY B 1 37 ? -3.166 8.008 18.531 1 88.19 37 GLY B N 1
ATOM 1517 C CA . GLY B 1 37 ? -1.97 8.797 18.297 1 88.19 37 GLY B CA 1
ATOM 1518 C C . GLY B 1 37 ? -2.055 10.188 18.906 1 88.19 37 GLY B C 1
ATOM 1519 O O . GLY B 1 37 ? -1.461 11.133 18.375 1 88.19 37 GLY B O 1
ATOM 1520 N N . GLU B 1 38 ? -2.838 10.367 19.906 1 92.12 38 GLU B N 1
ATOM 1521 C CA . GLU B 1 38 ? -2.949 11.68 20.547 1 92.12 38 GLU B CA 1
ATOM 1522 C C . GLU B 1 38 ? -1.583 12.195 20.984 1 92.12 38 GLU B C 1
ATOM 1524 O O . GLU B 1 38 ? -0.798 11.461 21.594 1 92.12 38 GLU B O 1
ATOM 1529 N N . GLY B 1 39 ? -1.316 13.461 20.594 1 95.19 39 GLY B N 1
ATOM 1530 C CA . GLY B 1 39 ? -0.079 14.117 20.984 1 95.19 39 GLY B CA 1
ATOM 1531 C C . GLY B 1 39 ? 1.062 13.875 20.016 1 95.19 39 GLY B C 1
ATOM 1532 O O . GLY B 1 39 ? 2.133 14.469 20.141 1 95.19 39 GLY B O 1
ATOM 1533 N N . LEU B 1 40 ? 0.856 13.031 19.078 1 96.19 40 LEU B N 1
ATOM 1534 C CA . LEU B 1 40 ? 1.904 12.688 18.109 1 96.19 40 LEU B CA 1
ATOM 1535 C C . LEU B 1 40 ? 1.795 13.547 16.859 1 96.19 40 LEU B C 1
ATOM 1537 O O . LEU B 1 40 ? 0.693 13.93 16.453 1 96.19 40 LEU B O 1
ATOM 1541 N N . TYR B 1 41 ? 2.936 13.812 16.25 1 98.25 41 TYR B N 1
ATOM 1542 C CA . TYR B 1 41 ? 2.988 14.523 14.977 1 98.25 41 TYR B CA 1
ATOM 1543 C C . TYR B 1 41 ? 2.574 13.617 13.82 1 98.25 41 TYR B C 1
ATOM 1545 O O . TYR B 1 41 ? 2.953 12.445 13.781 1 98.25 41 TYR B O 1
ATOM 1553 N N . ALA B 1 42 ? 1.811 14.203 12.977 1 97.94 42 ALA B N 1
ATOM 1554 C CA . ALA B 1 42 ? 1.364 13.461 11.797 1 97.94 42 ALA B CA 1
ATOM 1555 C C . ALA B 1 42 ? 1.244 14.383 10.586 1 97.94 42 ALA B C 1
ATOM 1557 O O . ALA B 1 42 ? 1.232 15.609 10.727 1 97.94 42 ALA B O 1
ATOM 1558 N N . LEU B 1 43 ? 1.246 13.805 9.422 1 98.81 43 LEU B N 1
ATOM 1559 C CA . LEU B 1 43 ? 0.911 14.508 8.188 1 98.81 43 LEU B CA 1
ATOM 1560 C C . LEU B 1 43 ? -0.601 14.602 8.008 1 98.81 43 LEU B C 1
ATOM 1562 O O . LEU B 1 43 ? -1.35 13.82 8.602 1 98.81 43 LEU B O 1
ATOM 1566 N N . PRO B 1 44 ? -1.053 15.617 7.211 1 98.75 44 PRO B N 1
ATOM 1567 C CA . PRO B 1 44 ? -2.438 15.461 6.754 1 98.75 44 PRO B CA 1
ATOM 1568 C C . PRO B 1 44 ? -2.703 14.102 6.113 1 98.75 44 PRO B C 1
ATOM 1570 O O . PRO B 1 44 ? -1.812 13.531 5.48 1 98.75 44 PRO B O 1
ATOM 1573 N N . GLY B 1 45 ? -3.814 13.594 6.273 1 98.44 45 GLY B N 1
ATOM 1574 C CA . GLY B 1 45 ? -4.125 12.289 5.715 1 98.44 45 GLY B CA 1
ATOM 1575 C C . GLY B 1 45 ? -5.406 11.695 6.27 1 98.44 45 GLY B C 1
ATOM 1576 O O . GLY B 1 45 ? -6.105 12.336 7.051 1 98.44 45 GLY B O 1
ATOM 1577 N N . GLY B 1 46 ? -5.738 10.508 5.859 1 97.56 46 GLY B N 1
ATOM 1578 C CA . GLY B 1 46 ? -6.941 9.797 6.262 1 97.56 46 GLY B CA 1
ATOM 1579 C C . GLY B 1 46 ? -7.129 8.477 5.535 1 97.56 46 GLY B C 1
ATOM 1580 O O . GLY B 1 46 ? -6.215 8.008 4.855 1 97.56 46 GLY B O 1
ATOM 1581 N N . HIS B 1 47 ? -8.234 7.941 5.691 1 97.81 47 HIS B N 1
ATOM 1582 C CA . HIS B 1 47 ? -8.539 6.66 5.066 1 97.81 47 HIS B CA 1
ATOM 1583 C C . HIS B 1 47 ? -8.734 6.812 3.561 1 97.81 47 HIS B C 1
ATOM 1585 O O . HIS B 1 47 ? -9.352 7.777 3.104 1 97.81 47 HIS B O 1
ATOM 1591 N N . LEU B 1 48 ? -8.188 5.832 2.83 1 98.5 48 LEU B N 1
ATOM 1592 C CA . LEU B 1 48 ? -8.5 5.715 1.411 1 98.5 48 LEU B CA 1
ATOM 1593 C C . LEU B 1 48 ? -9.945 5.254 1.212 1 98.5 48 LEU B C 1
ATOM 1595 O O . LEU B 1 48 ? -10.383 4.281 1.833 1 98.5 48 LEU B O 1
ATOM 1599 N N . GLU B 1 49 ? -10.711 5.992 0.446 1 97.44 49 GLU B N 1
ATOM 1600 C CA . GLU B 1 49 ? -12.094 5.613 0.175 1 97.44 49 GLU B CA 1
ATOM 1601 C C . GLU B 1 49 ? -12.18 4.66 -1.014 1 97.44 49 GLU B C 1
ATOM 1603 O O . GLU B 1 49 ? -11.359 4.727 -1.932 1 97.44 49 GLU B O 1
ATOM 1608 N N . PHE B 1 50 ? -13.148 3.855 -1.007 1 97.19 50 PHE B N 1
ATOM 1609 C CA . PHE B 1 50 ? -13.344 2.871 -2.064 1 97.19 50 PHE B CA 1
ATOM 1610 C C . PHE B 1 50 ? -13.461 3.553 -3.424 1 97.19 50 PHE B C 1
ATOM 1612 O O . PHE B 1 50 ? -14.219 4.508 -3.58 1 97.19 50 PHE B O 1
ATOM 1619 N N . GLY B 1 51 ? -12.672 3.133 -4.426 1 96.62 51 GLY B N 1
ATOM 1620 C CA . GLY B 1 51 ? -12.711 3.646 -5.789 1 96.62 51 GLY B CA 1
ATOM 1621 C C . GLY B 1 51 ? -11.844 4.875 -5.984 1 96.62 51 GLY B C 1
ATOM 1622 O O . GLY B 1 51 ? -11.734 5.391 -7.098 1 96.62 51 GLY B O 1
ATOM 1623 N N . GLU B 1 52 ? -11.172 5.285 -4.98 1 97.5 52 GLU B N 1
ATOM 1624 C CA . GLU B 1 52 ? -10.398 6.523 -4.992 1 97.5 52 GLU B CA 1
ATOM 1625 C C . GLU B 1 52 ? -8.938 6.266 -5.348 1 97.5 52 GLU B C 1
ATOM 1627 O O . GLU B 1 52 ? -8.336 5.309 -4.859 1 97.5 52 GLU B O 1
ATOM 1632 N N . GLU B 1 53 ? -8.383 7.086 -6.242 1 98.19 53 GLU B N 1
ATOM 1633 C CA . GLU B 1 53 ? -6.938 7.102 -6.402 1 98.19 53 GLU B CA 1
ATOM 1634 C C . GLU B 1 53 ? -6.25 7.707 -5.18 1 98.19 53 GLU B C 1
ATOM 1636 O O . GLU B 1 53 ? -6.766 8.648 -4.578 1 98.19 53 GLU B O 1
ATOM 1641 N N . TRP B 1 54 ? -5.055 7.156 -4.789 1 98.56 54 TRP B N 1
ATOM 1642 C CA . TRP B 1 54 ? -4.469 7.613 -3.533 1 98.56 54 TRP B CA 1
ATOM 1643 C C . TRP B 1 54 ? -3.947 9.039 -3.66 1 98.56 54 TRP B C 1
ATOM 1645 O O . TRP B 1 54 ? -3.902 9.781 -2.676 1 98.56 54 TRP B O 1
ATOM 1655 N N . GLU B 1 55 ? -3.631 9.5 -4.906 1 98.88 55 GLU B N 1
ATOM 1656 C CA . GLU B 1 55 ? -3.301 10.914 -5.094 1 98.88 55 GLU B CA 1
ATOM 1657 C C . GLU B 1 55 ? -4.516 11.797 -4.84 1 98.88 55 GLU B C 1
ATOM 1659 O O . GLU B 1 55 ? -4.402 12.852 -4.203 1 98.88 55 GLU B O 1
ATOM 1664 N N . ASP B 1 56 ? -5.672 11.383 -5.309 1 98.81 56 ASP B N 1
ATOM 1665 C CA . ASP B 1 56 ? -6.914 12.117 -5.074 1 98.81 56 ASP B CA 1
ATOM 1666 C C . ASP B 1 56 ? -7.262 12.141 -3.588 1 98.81 56 ASP B C 1
ATOM 1668 O O . ASP B 1 56 ? -7.723 13.164 -3.074 1 98.81 56 ASP B O 1
ATOM 1672 N N . CYS B 1 57 ? -7.055 11.023 -2.965 1 98.81 57 CYS B N 1
ATOM 1673 C CA . CYS B 1 57 ? -7.281 10.961 -1.525 1 98.81 57 CYS B CA 1
ATOM 1674 C C . CYS B 1 57 ? -6.402 11.969 -0.792 1 98.81 57 CYS B C 1
ATOM 1676 O O . CYS B 1 57 ? -6.887 12.711 0.068 1 98.81 57 CYS B O 1
ATOM 1678 N N . GLY B 1 58 ? -5.082 11.992 -1.133 1 98.81 58 GLY B N 1
ATOM 1679 C CA . GLY B 1 58 ? -4.176 12.945 -0.517 1 98.81 58 GLY B CA 1
ATOM 1680 C C . GLY B 1 58 ? -4.621 14.383 -0.689 1 98.81 58 GLY B C 1
ATOM 1681 O O . GLY B 1 58 ? -4.625 15.156 0.272 1 98.81 58 GLY B O 1
ATOM 1682 N N . ALA B 1 59 ? -5 14.688 -1.899 1 98.88 59 ALA B N 1
ATOM 1683 C CA . ALA B 1 59 ? -5.457 16.047 -2.191 1 98.88 59 ALA B CA 1
ATOM 1684 C C . ALA B 1 59 ? -6.715 16.391 -1.399 1 98.88 59 ALA B C 1
ATOM 1686 O O . ALA B 1 59 ? -6.832 17.484 -0.845 1 98.88 59 ALA B O 1
ATOM 1687 N N . ARG B 1 60 ? -7.664 15.461 -1.383 1 98.81 60 ARG B N 1
ATOM 1688 C CA . ARG B 1 60 ? -8.914 15.656 -0.651 1 98.81 60 ARG B CA 1
ATOM 1689 C C . ARG B 1 60 ? -8.648 15.867 0.836 1 98.81 60 ARG B C 1
ATOM 1691 O O . ARG B 1 60 ? -9.203 16.781 1.448 1 98.81 60 ARG B O 1
ATOM 1698 N N . GLU B 1 61 ? -7.797 15.047 1.418 1 98.81 61 GLU B N 1
ATOM 1699 C CA . GLU B 1 61 ? -7.508 15.125 2.848 1 98.81 61 GLU B CA 1
ATOM 1700 C C . GLU B 1 61 ? -6.812 16.438 3.199 1 98.81 61 GLU B C 1
ATOM 1702 O O . GLU B 1 61 ? -7.078 17.016 4.25 1 98.81 61 GLU B O 1
ATOM 1707 N N . ALA B 1 62 ? -5.855 16.875 2.357 1 98.88 62 ALA B N 1
ATOM 1708 C CA . ALA B 1 62 ? -5.191 18.156 2.592 1 98.88 62 ALA B CA 1
ATOM 1709 C C . ALA B 1 62 ? -6.195 19.297 2.6 1 98.88 62 ALA B C 1
ATOM 1711 O O . ALA B 1 62 ? -6.113 20.203 3.436 1 98.88 62 ALA B O 1
ATOM 1712 N N . LEU B 1 63 ? -7.133 19.203 1.677 1 98.88 63 LEU B N 1
ATOM 1713 C CA . LEU B 1 63 ? -8.164 20.234 1.598 1 98.88 63 LEU B CA 1
ATOM 1714 C C . LEU B 1 63 ? -9.094 20.156 2.803 1 98.88 63 LEU B C 1
ATOM 1716 O O . LEU B 1 63 ? -9.367 21.172 3.445 1 98.88 63 LEU B O 1
ATOM 1720 N N . GLU B 1 64 ? -9.578 18.984 3.139 1 98.75 64 GLU B N 1
ATOM 1721 C CA . GLU B 1 64 ? -10.539 18.781 4.219 1 98.75 64 GLU B CA 1
ATOM 1722 C C . GLU B 1 64 ? -9.93 19.156 5.57 1 98.75 64 GLU B C 1
ATOM 1724 O O . GLU B 1 64 ? -10.617 19.719 6.426 1 98.75 64 GLU B O 1
ATOM 1729 N N . GLU B 1 65 ? -8.695 18.859 5.77 1 98.69 65 GLU B N 1
ATOM 1730 C CA . GLU B 1 65 ? -8.109 19 7.102 1 98.69 65 GLU B CA 1
ATOM 1731 C C . GLU B 1 65 ? -7.391 20.344 7.246 1 98.69 65 GLU B C 1
ATOM 1733 O O . GLU B 1 65 ? -7.402 20.938 8.32 1 98.69 65 GLU B O 1
ATOM 1738 N N . ALA B 1 66 ? -6.719 20.891 6.164 1 98.75 66 ALA B N 1
ATOM 1739 C CA . ALA B 1 66 ? -5.832 22.047 6.289 1 98.75 66 ALA B CA 1
ATOM 1740 C C . ALA B 1 66 ? -6.238 23.156 5.328 1 98.75 66 ALA B C 1
ATOM 1742 O O . ALA B 1 66 ? -5.578 24.203 5.258 1 98.75 66 ALA B O 1
ATOM 1743 N N . ASP B 1 67 ? -7.301 22.969 4.516 1 98.75 67 ASP B N 1
ATOM 1744 C CA . ASP B 1 67 ? -7.809 23.938 3.551 1 98.75 67 ASP B CA 1
ATOM 1745 C C . ASP B 1 67 ? -6.734 24.312 2.531 1 98.75 67 ASP B C 1
ATOM 1747 O O . ASP B 1 67 ? -6.566 25.484 2.203 1 98.75 67 ASP B O 1
ATOM 1751 N N . LEU B 1 68 ? -5.996 23.359 2.123 1 98.81 68 LEU B N 1
ATOM 1752 C CA . LEU B 1 68 ? -4.973 23.562 1.104 1 98.81 68 LEU B CA 1
ATOM 1753 C C . LEU B 1 68 ? -5.285 22.766 -0.154 1 98.81 68 LEU B C 1
ATOM 1755 O O . LEU B 1 68 ? -5.582 21.562 -0.075 1 98.81 68 LEU B O 1
ATOM 1759 N N . LYS B 1 69 ? -5.27 23.438 -1.258 1 98.88 69 LYS B N 1
ATOM 1760 C CA . LYS B 1 69 ? -5.254 22.719 -2.535 1 98.88 69 LYS B CA 1
ATOM 1761 C C . LYS B 1 69 ? -3.83 22.375 -2.959 1 98.88 69 LYS B C 1
ATOM 1763 O O . LYS B 1 69 ? -2.914 23.188 -2.793 1 98.88 69 LYS B O 1
ATOM 1768 N N . LEU B 1 70 ? -3.711 21.219 -3.512 1 98.81 70 LEU B N 1
ATOM 1769 C CA . LEU B 1 70 ? -2.389 20.766 -3.922 1 98.81 70 LEU B CA 1
ATOM 1770 C C . LEU B 1 70 ? -2.312 20.594 -5.438 1 98.81 70 LEU B C 1
ATOM 1772 O O . LEU B 1 70 ? -3.32 20.312 -6.086 1 98.81 70 LEU B O 1
ATOM 1776 N N . LYS B 1 71 ? -1.142 20.875 -5.941 1 98.56 71 LYS B N 1
ATOM 1777 C CA . LYS B 1 71 ? -0.826 20.562 -7.332 1 98.56 71 LYS B CA 1
ATOM 1778 C C . LYS B 1 71 ? 0.316 19.547 -7.422 1 98.56 71 LYS B C 1
ATOM 1780 O O . LYS B 1 71 ? 1.066 19.359 -6.461 1 98.56 71 LYS B O 1
ATOM 1785 N N . ASN B 1 72 ? 0.439 18.812 -8.578 1 98.12 72 ASN B N 1
ATOM 1786 C CA . ASN B 1 72 ? 1.495 17.844 -8.859 1 98.12 72 ASN B CA 1
ATOM 1787 C C . ASN B 1 72 ? 1.556 16.766 -7.789 1 98.12 72 ASN B C 1
ATOM 1789 O O . ASN B 1 72 ? 2.627 16.469 -7.254 1 98.12 72 ASN B O 1
ATOM 1793 N N . VAL B 1 73 ? 0.416 16.234 -7.461 1 98.75 73 VAL B N 1
ATOM 1794 C CA . VAL B 1 73 ? 0.361 15.188 -6.445 1 98.75 73 VAL B CA 1
ATOM 1795 C C . VAL B 1 73 ? 0.801 13.852 -7.047 1 98.75 73 VAL B C 1
ATOM 1797 O O . VAL B 1 73 ? 0.33 13.469 -8.117 1 98.75 73 VAL B O 1
ATOM 1800 N N . PHE B 1 74 ? 1.722 13.141 -6.375 1 98.62 74 PHE B N 1
ATOM 1801 C CA . PHE B 1 74 ? 2.221 11.875 -6.902 1 98.62 74 PHE B CA 1
ATOM 1802 C C . PHE B 1 74 ? 2.51 10.891 -5.777 1 98.62 74 PHE B C 1
ATOM 1804 O O . PHE B 1 74 ? 2.633 11.289 -4.613 1 98.62 74 PHE B O 1
ATOM 1811 N N . TYR B 1 75 ? 2.541 9.648 -6.125 1 98.62 75 TYR B N 1
ATOM 1812 C CA . TYR B 1 75 ? 2.883 8.578 -5.191 1 98.62 75 TYR B CA 1
ATOM 1813 C C . TYR B 1 75 ? 4.316 8.727 -4.699 1 98.62 75 TYR B C 1
ATOM 1815 O O . TYR B 1 75 ? 5.246 8.875 -5.5 1 98.62 75 TYR B O 1
ATOM 1823 N N . ALA B 1 76 ? 4.531 8.75 -3.398 1 98.19 76 ALA B N 1
ATOM 1824 C CA . ALA B 1 76 ? 5.859 8.828 -2.793 1 98.19 76 ALA B CA 1
ATOM 1825 C C . ALA B 1 76 ? 6.375 7.445 -2.41 1 98.19 76 ALA B C 1
ATOM 1827 O O . ALA B 1 76 ? 7.297 6.922 -3.041 1 98.19 76 ALA B O 1
ATOM 1828 N N . THR B 1 77 ? 5.734 6.816 -1.453 1 98.38 77 THR B N 1
ATOM 1829 C CA . THR B 1 77 ? 6.137 5.512 -0.948 1 98.38 77 THR B CA 1
ATOM 1830 C C . THR B 1 77 ? 5.012 4.867 -0.145 1 98.38 77 THR B C 1
ATOM 1832 O O . THR B 1 77 ? 3.898 5.398 -0.093 1 98.38 77 THR B O 1
ATOM 1835 N N . VAL B 1 78 ? 5.258 3.727 0.414 1 98.81 78 VAL B N 1
ATOM 1836 C CA . VAL B 1 78 ? 4.289 2.988 1.221 1 98.81 78 VAL B CA 1
ATOM 1837 C C . VAL B 1 78 ? 5 2.32 2.396 1 98.81 78 VAL B C 1
ATOM 1839 O O . VAL B 1 78 ? 6.156 1.907 2.277 1 98.81 78 VAL B O 1
ATOM 1842 N N . VAL B 1 79 ? 4.309 2.246 3.537 1 98.5 79 VAL B N 1
ATOM 1843 C CA . VAL B 1 79 ? 4.871 1.527 4.676 1 98.5 79 VAL B CA 1
ATOM 1844 C C . VAL B 1 79 ? 3.812 0.607 5.281 1 98.5 79 VAL B C 1
ATOM 1846 O O . VAL B 1 79 ? 2.613 0.852 5.137 1 98.5 79 VAL B O 1
ATOM 1849 N N . ASN B 1 80 ? 4.242 -0.482 5.859 1 98.44 80 ASN B N 1
ATOM 1850 C CA . ASN B 1 80 ? 3.438 -1.374 6.688 1 98.44 80 ASN B CA 1
ATOM 1851 C C . ASN B 1 80 ? 3.426 -0.927 8.148 1 98.44 80 ASN B C 1
ATOM 1853 O O . ASN B 1 80 ? 4.328 -1.271 8.914 1 98.44 80 ASN B O 1
ATOM 1857 N N . ALA B 1 81 ? 2.402 -0.189 8.555 1 97 81 ALA B N 1
ATOM 1858 C CA . ALA B 1 81 ? 2.365 0.378 9.898 1 97 81 ALA B CA 1
ATOM 1859 C C . ALA B 1 81 ? 1.639 -0.551 10.867 1 97 81 ALA B C 1
ATOM 1861 O O . ALA B 1 81 ? 0.406 -0.595 10.891 1 97 81 ALA B O 1
ATOM 1862 N N . ILE B 1 82 ? 2.432 -1.225 11.641 1 94.75 82 ILE B N 1
ATOM 1863 C CA . ILE B 1 82 ? 1.903 -2.195 12.586 1 94.75 82 ILE B CA 1
ATOM 1864 C C . ILE B 1 82 ? 2.254 -1.769 14.016 1 94.75 82 ILE B C 1
ATOM 1866 O O . ILE B 1 82 ? 3.404 -1.429 14.297 1 94.75 82 ILE B O 1
ATOM 1870 N N . ASN B 1 83 ? 1.324 -1.674 14.766 1 88.31 83 ASN B N 1
ATOM 1871 C CA . ASN B 1 83 ? 1.475 -1.533 16.219 1 88.31 83 ASN B CA 1
ATOM 1872 C C . ASN B 1 83 ? 0.637 -2.562 16.969 1 88.31 83 ASN B C 1
ATOM 1874 O O . ASN B 1 83 ? -0.591 -2.465 17 1 88.31 83 ASN B O 1
ATOM 1878 N N . LEU B 1 84 ? 1.332 -3.555 17.578 1 84.12 84 LEU B N 1
ATOM 1879 C CA . LEU B 1 84 ? 0.637 -4.641 18.266 1 84.12 84 LEU B CA 1
ATOM 1880 C C . LEU B 1 84 ? 0.844 -4.555 19.766 1 84.12 84 LEU B C 1
ATOM 1882 O O . LEU B 1 84 ? 0.632 -5.539 20.484 1 84.12 84 LEU B O 1
ATOM 1886 N N . ASP B 1 85 ? 1.332 -3.34 20.125 1 78.38 85 ASP B N 1
ATOM 1887 C CA . ASP B 1 85 ? 1.52 -3.154 21.562 1 78.38 85 ASP B CA 1
ATOM 1888 C C . ASP B 1 85 ? 0.205 -3.34 22.312 1 78.38 85 ASP B C 1
ATOM 1890 O O . ASP B 1 85 ? -0.791 -2.68 22.016 1 78.38 85 ASP B O 1
ATOM 1894 N N . GLU B 1 86 ? 0.186 -4.23 23.219 1 69.88 86 GLU B N 1
ATOM 1895 C CA . GLU B 1 86 ? -1.01 -4.613 23.969 1 69.88 86 GLU B CA 1
ATOM 1896 C C . GLU B 1 86 ? -1.538 -3.447 24.797 1 69.88 86 GLU B C 1
ATOM 1898 O O . GLU B 1 86 ? -2.707 -3.438 25.188 1 69.88 86 GLU B O 1
ATOM 1903 N N . LYS B 1 87 ? -0.667 -2.562 25.109 1 70.62 87 LYS B N 1
ATOM 1904 C CA . LYS B 1 87 ? -1.071 -1.474 26 1 70.62 87 LYS B CA 1
ATOM 1905 C C . LYS B 1 87 ? -1.855 -0.409 25.234 1 70.62 87 LYS B C 1
ATOM 1907 O O . LYS B 1 87 ? -2.498 0.45 25.844 1 70.62 87 LYS B O 1
ATOM 1912 N N . VAL B 1 88 ? -1.769 -0.509 23.938 1 69.69 88 VAL B N 1
ATOM 1913 C CA . VAL B 1 88 ? -2.482 0.45 23.109 1 69.69 88 VAL B CA 1
ATOM 1914 C C . VAL B 1 88 ? -3.361 -0.293 22.094 1 69.69 88 VAL B C 1
ATOM 1916 O O . VAL B 1 88 ? -3.271 -1.516 21.969 1 69.69 88 VAL B O 1
ATOM 1919 N N . GLU B 1 89 ? -4.25 0.422 21.453 1 76.25 89 GLU B N 1
ATOM 1920 C CA . GLU B 1 89 ? -5.109 -0.17 20.438 1 76.25 89 GLU B CA 1
ATOM 1921 C C . GLU B 1 89 ? -4.289 -0.754 19.297 1 76.25 89 GLU B C 1
ATOM 1923 O O . GLU B 1 89 ? -3.391 -0.093 18.766 1 76.25 89 GLU B O 1
ATOM 1928 N N . LYS B 1 90 ? -4.57 -2.023 19.031 1 85.94 90 LYS B N 1
ATOM 1929 C CA . LYS B 1 90 ? -3.887 -2.676 17.922 1 85.94 90 LYS B CA 1
ATOM 1930 C C . LYS B 1 90 ? -4.16 -1.947 16.609 1 85.94 90 LYS B C 1
ATOM 1932 O O . LYS B 1 90 ? -5.273 -1.468 16.375 1 85.94 90 LYS B O 1
ATOM 1937 N N . TYR B 1 91 ? -3.115 -1.781 15.945 1 87.38 91 TYR B N 1
ATOM 1938 C CA . TYR B 1 91 ? -3.113 -0.956 14.75 1 87.38 91 TYR B CA 1
ATOM 1939 C C . TYR B 1 91 ? -2.365 -1.646 13.609 1 87.38 91 TYR B C 1
ATOM 1941 O O . TYR B 1 91 ? -1.272 -2.182 13.812 1 87.38 91 TYR B O 1
ATOM 1949 N N . HIS B 1 92 ? -3.061 -1.796 12.445 1 96.38 92 HIS B N 1
ATOM 1950 C CA . HIS B 1 92 ? -2.369 -2.229 11.234 1 96.38 92 HIS B CA 1
ATOM 1951 C C . HIS B 1 92 ? -2.9 -1.499 10 1 96.38 92 HIS B C 1
ATOM 1953 O O . HIS B 1 92 ? -4.031 -1.739 9.57 1 96.38 92 HIS B O 1
ATOM 1959 N N . TYR B 1 93 ? -2.111 -0.625 9.523 1 97.25 93 TYR B N 1
ATOM 1960 C CA . TYR B 1 93 ? -2.424 0.133 8.312 1 97.25 93 TYR B CA 1
ATOM 1961 C C . TYR B 1 93 ? -1.34 -0.049 7.262 1 97.25 93 TYR B C 1
ATOM 1963 O O . TYR B 1 93 ? -0.148 0.003 7.57 1 97.25 93 TYR B O 1
ATOM 1971 N N . VAL B 1 94 ? -1.758 -0.4 6.086 1 98.75 94 VAL B N 1
ATOM 1972 C CA . VAL B 1 94 ? -0.914 -0.073 4.941 1 98.75 94 VAL B CA 1
ATOM 1973 C C . VAL B 1 94 ? -1.068 1.404 4.594 1 98.75 94 VAL B C 1
ATOM 1975 O O . VAL B 1 94 ? -2.137 1.837 4.152 1 98.75 94 VAL B O 1
ATOM 1978 N N . THR B 1 95 ? -0.078 2.195 4.844 1 98.69 95 THR B N 1
ATOM 1979 C CA . THR B 1 95 ? -0.169 3.639 4.652 1 98.69 95 THR B CA 1
ATOM 1980 C C . THR B 1 95 ? 0.565 4.062 3.383 1 98.69 95 THR B C 1
ATOM 1982 O O . THR B 1 95 ? 1.785 3.912 3.287 1 98.69 95 THR B O 1
ATOM 1985 N N . ILE B 1 96 ? -0.175 4.555 2.439 1 98.88 96 ILE B N 1
ATOM 1986 C CA . ILE B 1 96 ? 0.358 5.141 1.215 1 98.88 96 ILE B CA 1
ATOM 1987 C C . ILE B 1 96 ? 0.715 6.605 1.456 1 98.88 96 ILE B C 1
ATOM 1989 O O . ILE B 1 96 ? -0.111 7.383 1.944 1 98.88 96 ILE B O 1
ATOM 1993 N N . PHE B 1 97 ? 1.952 6.977 1.166 1 98.88 97 PHE B N 1
ATOM 1994 C CA . PHE B 1 97 ? 2.336 8.383 1.218 1 98.88 97 PHE B CA 1
ATOM 1995 C C . PHE B 1 97 ? 2.352 8.992 -0.179 1 98.88 97 PHE B C 1
ATOM 1997 O O . PHE B 1 97 ? 2.92 8.414 -1.107 1 98.88 97 PHE B O 1
ATOM 2004 N N . VAL B 1 98 ? 1.709 10.086 -0.305 1 98.88 98 VAL B N 1
ATOM 2005 C CA . VAL B 1 98 ? 1.792 10.898 -1.517 1 98.88 98 VAL B CA 1
ATOM 2006 C C . VAL B 1 98 ? 2.428 12.25 -1.195 1 98.88 98 VAL B C 1
ATOM 2008 O O . VAL B 1 98 ? 2.523 12.633 -0.028 1 98.88 98 VAL B O 1
ATOM 2011 N N . GLN B 1 99 ? 2.822 12.883 -2.215 1 98.88 99 GLN B N 1
ATOM 2012 C CA . GLN B 1 99 ? 3.404 14.211 -2.064 1 98.88 99 GLN B CA 1
ATOM 2013 C C . GLN B 1 99 ? 2.771 15.203 -3.039 1 98.88 99 GLN B C 1
ATOM 2015 O O . GLN B 1 99 ? 2.463 14.852 -4.18 1 98.88 99 GLN B O 1
ATOM 2020 N N . GLY B 1 100 ? 2.494 16.328 -2.564 1 98.81 100 GLY B N 1
ATOM 2021 C CA . GLY B 1 100 ? 2 17.422 -3.385 1 98.81 100 GLY B CA 1
ATOM 2022 C C . GLY B 1 100 ? 2.52 18.781 -2.947 1 98.81 100 GLY B C 1
ATOM 2023 O O . GLY B 1 100 ? 3 18.938 -1.822 1 98.81 100 GLY B O 1
ATOM 2024 N N . GLU B 1 101 ? 2.377 19.719 -3.865 1 98.75 101 GLU B N 1
ATOM 2025 C CA . GLU B 1 101 ? 2.789 21.078 -3.586 1 98.75 101 GLU B CA 1
ATOM 2026 C C . GLU B 1 101 ? 1.579 22 -3.42 1 98.75 101 GLU B C 1
ATOM 2028 O O . GLU B 1 101 ? 0.614 21.906 -4.18 1 98.75 101 GLU B O 1
ATOM 2033 N N . VAL B 1 102 ? 1.655 22.906 -2.473 1 98.81 102 VAL B N 1
ATOM 2034 C CA . VAL B 1 102 ? 0.569 23.844 -2.256 1 98.81 102 VAL B CA 1
ATOM 2035 C C . VAL B 1 102 ? 0.336 24.672 -3.523 1 98.81 102 VAL B C 1
ATOM 2037 O O . VAL B 1 102 ? 1.283 25.188 -4.117 1 98.81 102 VAL B O 1
ATOM 2040 N N . ASP B 1 103 ? -0.905 24.656 -3.945 1 98.69 103 ASP B N 1
ATOM 2041 C CA . ASP B 1 103 ? -1.32 25.578 -5 1 98.69 103 ASP B CA 1
ATOM 2042 C C . ASP B 1 103 ? -1.58 26.969 -4.438 1 98.69 103 ASP B C 1
ATOM 2044 O O . ASP B 1 103 ? -2.686 27.266 -3.98 1 98.69 103 ASP B O 1
ATOM 2048 N N . THR B 1 104 ? -0.701 27.812 -4.578 1 97.81 104 THR B N 1
ATOM 2049 C CA . THR B 1 104 ? -0.749 29.125 -3.924 1 97.81 104 THR B CA 1
ATOM 2050 C C . THR B 1 104 ? -1.747 30.047 -4.621 1 97.81 104 THR B C 1
ATOM 2052 O O . THR B 1 104 ? -2.035 31.141 -4.133 1 97.81 104 THR B O 1
ATOM 2055 N N . SER B 1 105 ? -2.283 29.641 -5.785 1 97.69 105 SER B N 1
ATOM 2056 C CA . SER B 1 105 ? -3.311 30.438 -6.453 1 97.69 105 SER B CA 1
ATOM 2057 C C . SER B 1 105 ? -4.641 30.359 -5.707 1 97.69 105 SER B C 1
ATOM 2059 O O . SER B 1 105 ? -5.527 31.188 -5.922 1 97.69 105 SER B O 1
ATOM 2061 N N . TYR B 1 106 ? -4.805 29.391 -4.832 1 96.56 106 TYR B N 1
ATOM 2062 C CA . TYR B 1 106 ? -5.988 29.25 -3.988 1 96.56 106 TYR B CA 1
ATOM 2063 C C . TYR B 1 106 ? -5.75 29.859 -2.613 1 96.56 106 TYR B C 1
ATOM 2065 O O . TYR B 1 106 ? -6.375 30.859 -2.254 1 96.56 106 TYR B O 1
ATOM 2073 N N . LYS B 1 107 ? -4.945 29.188 -1.863 1 95.06 107 LYS B N 1
ATOM 2074 C CA . LYS B 1 107 ? -4.516 29.578 -0.521 1 95.06 107 LYS B CA 1
ATOM 2075 C C . LYS B 1 107 ? -3.088 29.109 -0.248 1 95.06 107 LYS B C 1
ATOM 2077 O O . LYS B 1 107 ? -2.713 27.984 -0.623 1 95.06 107 LYS B O 1
ATOM 2082 N N . SER B 1 108 ? -2.385 29.953 0.462 1 95.81 108 SER B N 1
ATOM 2083 C CA . SER B 1 108 ? -0.966 29.625 0.602 1 95.81 108 SER B CA 1
ATOM 2084 C C . SER B 1 108 ? -0.663 29.047 1.978 1 95.81 108 SER B C 1
ATOM 2086 O O . SER B 1 108 ? 0.344 28.359 2.156 1 95.81 108 SER B O 1
ATOM 2088 N N . GLU B 1 109 ? -1.505 29.422 2.902 1 98.31 109 GLU B N 1
ATOM 2089 C CA . GLU B 1 109 ? -1.22 28.969 4.262 1 98.31 109 GLU B CA 1
ATOM 2090 C C . GLU B 1 109 ? -2.336 28.078 4.797 1 98.31 109 GLU B C 1
ATOM 2092 O O . GLU B 1 109 ? -3.504 28.266 4.449 1 98.31 109 GLU B O 1
ATOM 2097 N N . PRO B 1 110 ? -1.978 27.109 5.68 1 98.62 110 PRO B N 1
ATOM 2098 C CA . PRO B 1 110 ? -2.969 26.156 6.168 1 98.62 110 PRO B CA 1
ATOM 2099 C C . PRO B 1 110 ? -3.914 26.75 7.203 1 98.62 110 PRO B C 1
ATOM 2101 O O . PRO B 1 110 ? -3.537 27.688 7.922 1 98.62 110 PRO B O 1
ATOM 2104 N N . GLU B 1 111 ? -5.051 26.219 7.258 1 98.38 111 GLU B N 1
ATOM 2105 C CA . GLU B 1 111 ? -6.043 26.453 8.305 1 98.38 111 GLU B CA 1
ATOM 2106 C C . GLU B 1 111 ? -6.469 25.125 8.953 1 98.38 111 GLU B C 1
ATOM 2108 O O . GLU B 1 111 ? -6.66 24.125 8.266 1 98.38 111 GLU B O 1
ATOM 2113 N N . ASN B 1 112 ? -6.598 25.125 10.211 1 98.38 112 ASN B N 1
ATOM 2114 C CA . ASN B 1 112 ? -7.039 23.938 10.922 1 98.38 112 ASN B CA 1
ATOM 2115 C C . ASN B 1 112 ? -8.555 23.766 10.852 1 98.38 112 ASN B C 1
ATOM 2117 O O . ASN B 1 112 ? -9.289 24.375 11.641 1 98.38 112 ASN B O 1
ATOM 2121 N N . LEU B 1 113 ? -9.031 22.859 10.062 1 98.12 113 LEU B N 1
ATOM 2122 C CA . LEU B 1 113 ? -10.469 22.719 9.844 1 98.12 113 LEU B CA 1
ATOM 2123 C C . LEU B 1 113 ? -11.047 21.625 10.734 1 98.12 113 LEU B C 1
ATOM 2125 O O . LEU B 1 113 ? -12.273 21.438 10.789 1 98.12 113 LEU B O 1
ATOM 2129 N N . GLU B 1 114 ? -10.18 20.891 11.398 1 97.06 114 GLU B N 1
ATOM 2130 C CA . GLU B 1 114 ? -10.625 19.844 12.32 1 97.06 114 GLU B CA 1
ATOM 2131 C C . GLU B 1 114 ? -9.945 19.984 13.68 1 97.06 114 GLU B C 1
ATOM 2133 O O . GLU B 1 114 ? -9.195 19.094 14.094 1 97.06 114 GLU B O 1
ATOM 2138 N N . PRO B 1 115 ? -10.297 21 14.453 1 96.12 115 PRO B N 1
ATOM 2139 C CA . PRO B 1 115 ? -9.617 21.266 15.719 1 96.12 115 PRO B CA 1
ATOM 2140 C C . PRO B 1 115 ? -9.812 20.156 16.75 1 96.12 115 PRO B C 1
ATOM 2142 O O . PRO B 1 115 ? -9.039 20.047 17.703 1 96.12 115 PRO B O 1
ATOM 2145 N N . ASP B 1 116 ? -10.789 19.359 16.547 1 96 116 ASP B N 1
ATOM 2146 C CA . ASP B 1 116 ? -11.047 18.25 17.453 1 96 116 ASP B CA 1
ATOM 2147 C C . ASP B 1 116 ? -10.141 17.062 17.156 1 96 116 ASP B C 1
ATOM 2149 O O . ASP B 1 116 ? -10.031 16.125 17.953 1 96 116 ASP B O 1
ATOM 2153 N N . ARG B 1 117 ? -9.406 17.094 16.016 1 96 117 ARG B N 1
ATOM 2154 C CA . ARG B 1 117 ? -8.57 15.961 15.609 1 96 117 ARG B CA 1
ATOM 2155 C C . ARG B 1 117 ? -7.117 16.391 15.453 1 96 117 ARG B C 1
ATOM 2157 O O . ARG B 1 117 ? -6.219 15.547 15.422 1 96 117 ARG B O 1
ATOM 2164 N N . CYS B 1 118 ? -6.949 17.625 15.352 1 97.06 118 CYS B N 1
ATOM 2165 C CA . CYS B 1 118 ? -5.621 18.203 15.141 1 97.06 118 CYS B CA 1
ATOM 2166 C C . CYS B 1 118 ? -5.465 19.516 15.898 1 97.06 118 CYS B C 1
ATOM 2168 O O . CYS B 1 118 ? -6.328 20.391 15.82 1 97.06 118 CYS B O 1
ATOM 2170 N N . LEU B 1 119 ? -4.383 19.672 16.562 1 97.31 119 LEU B N 1
ATOM 2171 C CA . LEU B 1 119 ? -4.172 20.875 17.375 1 97.31 119 LEU B CA 1
ATOM 2172 C C . LEU B 1 119 ? -3.748 22.047 16.516 1 97.31 119 LEU B C 1
ATOM 2174 O O . LEU B 1 119 ? -3.801 23.203 16.953 1 97.31 119 LEU B O 1
ATOM 2178 N N . GLY B 1 120 ? -3.227 21.703 15.32 1 97.69 120 GLY B N 1
ATOM 2179 C CA . GLY B 1 120 ? -2.791 22.75 14.406 1 97.69 120 GLY B CA 1
ATOM 2180 C C . GLY B 1 120 ? -1.703 22.297 13.453 1 97.69 120 GLY B C 1
ATOM 2181 O O . GLY B 1 120 ? -1.058 21.266 13.688 1 97.69 120 GLY B O 1
ATOM 2182 N N . TRP B 1 121 ? -1.497 23.062 12.445 1 98.31 121 TRP B N 1
ATOM 2183 C CA . TRP B 1 121 ? -0.551 22.734 11.391 1 98.31 121 TRP B CA 1
ATOM 2184 C C . TRP B 1 121 ? 0.675 23.641 11.445 1 98.31 121 TRP B C 1
ATOM 2186 O O . TRP B 1 121 ? 0.555 24.844 11.672 1 98.31 121 TRP B O 1
ATOM 2196 N N . HIS B 1 122 ? 1.848 23.062 11.219 1 97.88 122 HIS B N 1
ATOM 2197 C CA . HIS B 1 122 ? 3.115 23.781 11.227 1 97.88 122 HIS B CA 1
ATOM 2198 C C . HIS B 1 122 ? 4.027 23.297 10.102 1 97.88 122 HIS B C 1
ATOM 2200 O O . HIS B 1 122 ? 4.031 22.109 9.766 1 97.88 122 HIS B O 1
ATOM 2206 N N . TRP B 1 123 ? 4.684 24.266 9.547 1 98.75 123 TRP B N 1
ATOM 2207 C CA . TRP B 1 123 ? 5.75 23.906 8.625 1 98.75 123 TRP B CA 1
ATOM 2208 C C . TRP B 1 123 ? 7.008 23.484 9.383 1 98.75 123 TRP B C 1
ATOM 2210 O O . TRP B 1 123 ? 7.578 24.281 10.133 1 98.75 123 TRP B O 1
ATOM 2220 N N . VAL B 1 124 ? 7.395 22.266 9.156 1 98.75 124 VAL B N 1
ATOM 2221 C CA . VAL B 1 124 ? 8.508 21.688 9.891 1 98.75 124 VAL B CA 1
ATOM 2222 C C . VAL B 1 124 ? 9.656 21.375 8.938 1 98.75 124 VAL B C 1
ATOM 2224 O O . VAL B 1 124 ? 9.438 20.75 7.887 1 98.75 124 VAL B O 1
ATOM 2227 N N . ASP B 1 125 ? 10.867 21.781 9.328 1 98.62 125 ASP B N 1
ATOM 2228 C CA . ASP B 1 125 ? 12.047 21.453 8.531 1 98.62 125 ASP B CA 1
ATOM 2229 C C . ASP B 1 125 ? 12.336 19.953 8.539 1 98.62 125 ASP B C 1
ATOM 2231 O O . ASP B 1 125 ? 12.375 19.344 9.602 1 98.62 125 ASP B O 1
ATOM 2235 N N . TRP B 1 126 ? 12.492 19.344 7.371 1 98.19 126 TRP B N 1
ATOM 2236 C CA . TRP B 1 126 ? 12.711 17.906 7.234 1 98.19 126 TRP B CA 1
ATOM 2237 C C . TRP B 1 126 ? 13.961 17.469 7.996 1 98.19 126 TRP B C 1
ATOM 2239 O O . TRP B 1 126 ? 14.016 16.359 8.531 1 98.19 126 TRP B O 1
ATOM 2249 N N . ASN B 1 127 ? 14.906 18.328 8.055 1 97 127 ASN B N 1
ATOM 2250 C CA . ASN B 1 127 ? 16.156 18 8.734 1 97 127 ASN B CA 1
ATOM 2251 C C . ASN B 1 127 ? 16.062 18.25 10.234 1 97 127 ASN B C 1
ATOM 2253 O O . ASN B 1 127 ? 17 17.969 10.977 1 97 127 ASN B O 1
ATOM 2257 N N . GLN B 1 128 ? 14.961 18.797 10.672 1 97.75 128 GLN B N 1
ATOM 2258 C CA . GLN B 1 128 ? 14.734 19.078 12.086 1 97.75 128 GLN B CA 1
ATOM 2259 C C . GLN B 1 128 ? 13.398 18.516 12.555 1 97.75 128 GLN B C 1
ATOM 2261 O O . GLN B 1 128 ? 12.609 19.219 13.195 1 97.75 128 GLN B O 1
ATOM 2266 N N . LEU B 1 129 ? 13.164 17.297 12.211 1 98.44 129 LEU B N 1
ATOM 2267 C CA . LEU B 1 129 ? 11.938 16.625 12.617 1 98.44 129 LEU B CA 1
ATOM 2268 C C . LEU B 1 129 ? 11.922 16.375 14.117 1 98.44 129 LEU B C 1
ATOM 2270 O O . LEU B 1 129 ? 12.977 16.234 14.742 1 98.44 129 LEU B O 1
ATOM 2274 N N . PRO B 1 130 ? 10.688 16.297 14.68 1 98.19 130 PRO B N 1
ATOM 2275 C CA . PRO B 1 130 ? 10.617 15.828 16.062 1 98.19 130 PRO B CA 1
ATOM 2276 C C . PRO B 1 130 ? 11.227 14.438 16.234 1 98.19 130 PRO B C 1
ATOM 2278 O O . PRO B 1 130 ? 11.406 13.703 15.266 1 98.19 130 PRO B O 1
ATOM 2281 N N . PRO B 1 131 ? 11.625 14.172 17.5 1 97.88 131 PRO B N 1
ATOM 2282 C CA . PRO B 1 131 ? 12.094 12.805 17.734 1 97.88 131 PRO B CA 1
ATOM 2283 C C . PRO B 1 131 ? 11.102 11.75 17.25 1 97.88 131 PRO B C 1
ATOM 2285 O O . PRO B 1 131 ? 9.891 11.977 17.281 1 97.88 131 PRO B O 1
ATOM 2288 N N . THR B 1 132 ? 11.602 10.602 16.812 1 96.94 132 THR B N 1
ATOM 2289 C CA . THR B 1 132 ? 10.773 9.609 16.141 1 96.94 132 THR B CA 1
ATOM 2290 C C . THR B 1 132 ? 9.688 9.094 17.078 1 96.94 132 THR B C 1
ATOM 2292 O O . THR B 1 132 ? 8.602 8.703 16.625 1 96.94 132 THR B O 1
ATOM 2295 N N . ASP B 1 133 ? 9.922 9.078 18.375 1 95.5 133 ASP B N 1
ATOM 2296 C CA . ASP B 1 133 ? 8.922 8.578 19.328 1 95.5 133 ASP B CA 1
ATOM 2297 C C . ASP B 1 133 ? 7.762 9.562 19.469 1 95.5 133 ASP B C 1
ATOM 2299 O O . ASP B 1 133 ? 6.758 9.25 20.109 1 95.5 133 ASP B O 1
ATOM 2303 N N . LYS B 1 134 ? 7.859 10.742 18.828 1 97.44 134 LYS B N 1
ATOM 2304 C CA . LYS B 1 134 ? 6.785 11.734 18.828 1 97.44 134 LYS B CA 1
ATOM 2305 C C . LYS B 1 134 ? 6.047 11.75 17.5 1 97.44 134 LYS B C 1
ATOM 2307 O O . LYS B 1 134 ? 5.117 12.539 17.297 1 97.44 134 LYS B O 1
ATOM 2312 N N . LEU B 1 135 ? 6.461 10.891 16.641 1 97.75 135 LEU B N 1
ATOM 2313 C CA . LEU B 1 135 ? 5.816 10.789 15.336 1 97.75 135 LEU B CA 1
ATOM 2314 C C . LEU B 1 135 ? 4.754 9.695 15.344 1 97.75 135 LEU B C 1
ATOM 2316 O O . LEU B 1 135 ? 4.953 8.633 15.938 1 97.75 135 LEU B O 1
ATOM 2320 N N . PHE B 1 136 ? 3.65 9.977 14.727 1 95.88 136 PHE B N 1
ATOM 2321 C CA . PHE B 1 136 ? 2.627 8.953 14.555 1 95.88 136 PHE B CA 1
ATOM 2322 C C . PHE B 1 136 ? 3.207 7.711 13.883 1 95.88 136 PHE B C 1
ATOM 2324 O O . PHE B 1 136 ? 4.145 7.812 13.086 1 95.88 136 PHE B O 1
ATOM 2331 N N . CYS B 1 137 ? 2.674 6.625 14.047 1 94.81 137 CYS B N 1
ATOM 2332 C CA . CYS B 1 137 ? 3.225 5.301 13.781 1 94.81 137 CYS B CA 1
ATOM 2333 C C . CYS B 1 137 ? 3.746 5.203 12.352 1 94.81 137 CYS B C 1
ATOM 2335 O O . CYS B 1 137 ? 4.914 4.863 12.133 1 94.81 137 CYS B O 1
ATOM 2337 N N . ALA B 1 138 ? 2.918 5.52 11.367 1 97.06 138 ALA B N 1
ATOM 2338 C CA . ALA B 1 138 ? 3.305 5.359 9.969 1 97.06 138 ALA B CA 1
ATOM 2339 C C . ALA B 1 138 ? 4.48 6.27 9.617 1 97.06 138 ALA B C 1
ATOM 2341 O O . ALA B 1 138 ? 5.414 5.852 8.93 1 97.06 138 ALA B O 1
ATOM 2342 N N . LEU B 1 139 ? 4.375 7.473 10.086 1 98 139 LEU B N 1
ATOM 2343 C CA . LEU B 1 139 ? 5.449 8.422 9.812 1 98 139 LEU B CA 1
ATOM 2344 C C . LEU B 1 139 ? 6.73 8.016 10.531 1 98 139 LEU B C 1
ATOM 2346 O O . LEU B 1 139 ? 7.828 8.156 9.984 1 98 139 LEU B O 1
ATOM 2350 N N . LYS B 1 140 ? 6.594 7.543 11.758 1 97.5 140 LYS B N 1
ATOM 2351 C CA . LYS B 1 140 ? 7.738 7.039 12.508 1 97.5 140 LYS B CA 1
ATOM 2352 C C . LYS B 1 140 ? 8.477 5.949 11.734 1 97.5 140 LYS B C 1
ATOM 2354 O O . LYS B 1 140 ? 9.695 6.012 11.57 1 97.5 140 LYS B O 1
ATOM 2359 N N . ILE B 1 141 ? 7.754 5.035 11.273 1 97.12 141 ILE B N 1
ATOM 2360 C CA . ILE B 1 141 ? 8.32 3.91 10.539 1 97.12 141 ILE B CA 1
ATOM 2361 C C . ILE B 1 141 ? 9.031 4.418 9.281 1 97.12 141 ILE B C 1
ATOM 2363 O O . ILE B 1 141 ? 10.148 3.99 8.977 1 97.12 141 ILE B O 1
ATOM 2367 N N . LEU B 1 142 ? 8.398 5.336 8.602 1 98.19 142 LEU B N 1
ATOM 2368 C CA . LEU B 1 142 ? 8.977 5.883 7.379 1 98.19 142 LEU B CA 1
ATOM 2369 C C . LEU B 1 142 ? 10.297 6.586 7.676 1 98.19 142 LEU B C 1
ATOM 2371 O O . LEU B 1 142 ? 11.305 6.336 7.004 1 98.19 142 LEU B O 1
ATOM 2375 N N . VAL B 1 143 ? 10.258 7.418 8.664 1 98 143 VAL B N 1
ATOM 2376 C CA . VAL B 1 143 ? 11.445 8.203 8.992 1 98 143 VAL B CA 1
ATOM 2377 C C . VAL B 1 143 ? 12.562 7.273 9.453 1 98 143 VAL B C 1
ATOM 2379 O O . VAL B 1 143 ? 13.719 7.438 9.062 1 98 143 VAL B O 1
ATOM 2382 N N . GLU B 1 144 ? 12.242 6.285 10.211 1 97.44 144 GLU B N 1
ATOM 2383 C CA . GLU B 1 144 ? 13.242 5.363 10.727 1 97.44 144 GLU B CA 1
ATOM 2384 C C . GLU B 1 144 ? 13.82 4.492 9.617 1 97.44 144 GLU B C 1
ATOM 2386 O O . GLU B 1 144 ? 14.992 4.113 9.664 1 97.44 144 GLU B O 1
ATOM 2391 N N . SER B 1 145 ? 13.016 4.148 8.656 1 95.75 145 SER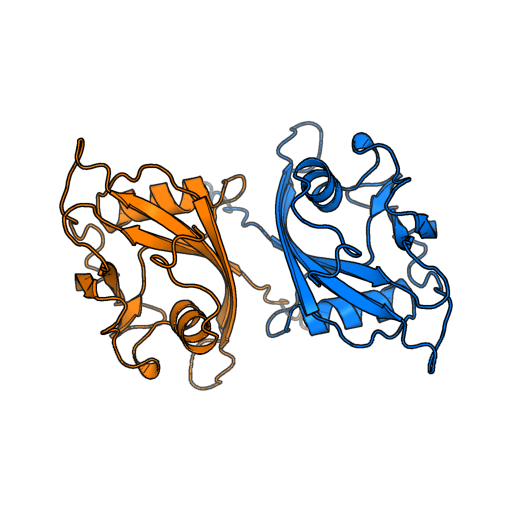 B N 1
ATOM 2392 C CA . SER B 1 145 ? 13.484 3.314 7.551 1 95.75 145 SER B CA 1
ATOM 2393 C C . SER B 1 145 ? 14.383 4.102 6.605 1 95.75 145 SER B C 1
ATOM 2395 O O . SER B 1 145 ? 15.148 3.516 5.836 1 95.75 145 SER B O 1
ATOM 2397 N N . ASN B 1 146 ? 14.266 5.434 6.543 1 94.81 146 ASN B N 1
ATOM 2398 C CA . ASN B 1 146 ? 15.008 6.324 5.656 1 94.81 146 ASN B CA 1
ATOM 2399 C C . ASN B 1 146 ? 14.781 5.965 4.188 1 94.81 146 ASN B C 1
ATOM 2401 O O . ASN B 1 146 ? 15.703 6.059 3.375 1 94.81 146 ASN B O 1
ATOM 2405 N N . CYS B 1 147 ? 13.539 5.547 3.91 1 92.75 147 CYS B N 1
ATOM 2406 C CA . CYS B 1 147 ? 13.305 5.039 2.562 1 92.75 147 CYS B CA 1
ATOM 2407 C C . CYS B 1 147 ? 12.805 6.148 1.645 1 92.75 147 CYS B C 1
ATOM 2409 O O . CYS B 1 147 ? 12.617 5.93 0.445 1 92.75 147 CYS B O 1
ATOM 2411 N N . TYR B 1 148 ? 12.586 7.324 2.193 1 97.06 148 TYR B N 1
ATOM 2412 C CA . TYR B 1 148 ? 12.062 8.406 1.366 1 97.06 148 TYR B CA 1
ATOM 2413 C C . TYR B 1 148 ? 12.453 9.766 1.93 1 97.06 148 TYR B C 1
ATOM 2415 O O . TYR B 1 148 ? 12.414 9.977 3.145 1 97.06 148 TYR B O 1
ATOM 2423 N N . ASN B 1 149 ? 12.82 10.664 1.147 1 97.75 149 ASN B N 1
ATOM 2424 C CA . ASN B 1 149 ? 13.078 12.078 1.418 1 97.75 149 ASN B CA 1
ATOM 2425 C C . ASN B 1 149 ? 12.32 12.984 0.45 1 97.75 149 ASN B C 1
ATOM 2427 O O . ASN B 1 149 ? 12.586 12.969 -0.754 1 97.75 149 ASN B O 1
ATOM 2431 N N . PRO B 1 150 ? 11.375 13.727 0.928 1 97.81 150 PRO B N 1
ATOM 2432 C CA . PRO B 1 150 ? 10.531 14.539 0.043 1 97.81 150 PRO B CA 1
ATOM 2433 C C . PRO B 1 150 ? 11.328 15.586 -0.734 1 97.81 150 PRO B C 1
ATOM 2435 O O . PRO B 1 150 ? 10.812 16.188 -1.684 1 97.81 150 PRO B O 1
ATOM 2438 N N . PHE B 1 151 ? 12.516 15.742 -0.404 1 97.31 151 PHE B N 1
ATOM 2439 C CA . PHE B 1 151 ? 13.281 16.812 -1.038 1 97.31 151 PHE B CA 1
ATOM 2440 C C . PHE B 1 151 ? 14.477 16.25 -1.796 1 97.31 151 PHE B C 1
ATOM 2442 O O . PHE B 1 151 ? 15.344 17 -2.244 1 97.31 151 PHE B O 1
ATOM 2449 N N . ASP B 1 152 ? 14.602 14.891 -1.775 1 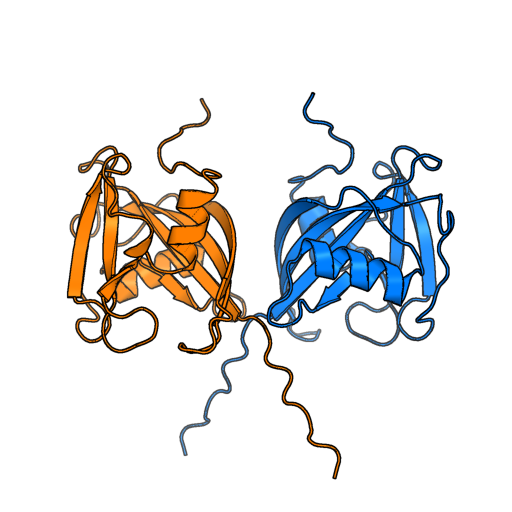86.56 152 ASP B N 1
ATOM 2450 C CA . ASP B 1 152 ? 15.664 14.273 -2.559 1 86.56 152 ASP B CA 1
ATOM 2451 C C . ASP B 1 152 ? 15.305 14.242 -4.043 1 86.56 152 ASP B C 1
ATOM 2453 O O . ASP B 1 152 ? 14.242 13.742 -4.418 1 86.56 152 ASP B O 1
ATOM 2457 N N . HIS B 1 153 ? 15.297 15.297 -4.727 1 62.31 153 HIS B N 1
ATOM 2458 C CA . HIS B 1 153 ? 15.016 15.336 -6.156 1 62.31 153 HIS B CA 1
ATOM 2459 C C . HIS B 1 153 ? 15.812 14.273 -6.902 1 62.31 153 HIS B C 1
ATOM 2461 O O . HIS B 1 153 ? 17.016 14.133 -6.688 1 62.31 153 HIS B O 1
ATOM 2467 N N . LYS B 1 154 ? 15.43 13.008 -6.957 1 44.66 154 LYS B N 1
ATOM 2468 C CA . LYS B 1 154 ? 16.203 12.359 -8.016 1 44.66 154 LYS B CA 1
ATOM 2469 C C . LYS B 1 154 ? 16.484 13.328 -9.156 1 44.66 154 LYS B C 1
ATOM 2471 O O . LYS B 1 154 ? 15.555 13.867 -9.766 1 44.66 154 LYS B O 1
ATOM 2476 N N . LYS B 1 155 ? 17.625 14.039 -9.195 1 31.34 155 LYS B N 1
ATOM 2477 C CA . LYS B 1 155 ? 18.188 14.562 -10.445 1 31.34 155 LYS B CA 1
ATOM 2478 C C . LYS B 1 155 ? 18.172 13.492 -11.539 1 31.34 155 LYS B C 1
ATOM 2480 O O . LYS B 1 155 ? 18.453 12.328 -11.273 1 31.34 155 LYS B O 1
#

Foldseek 3Di:
DPPPPPPDDAFAKEFEFEDEPVQPQWTKWFAWADDALHQAIGGQIGGDDPPDDSQRRRQVSCCQFWVFGWDPKDWFDWDFQFDPPPVDDTHTYTYTYIYTYTPVVRPRGTDGNCCNTTVDMDIGRPVGDPDLVRHRRGVSVCVVVVPGRPNPPPD/DPPPPPPDDAFAKEFEFEDEPVQPQWTKWFAWADDALHQAIGGQIGGDDPPDDSQRRRQVSCCQFWVFGWDPKDWFDWDFQFDPPPVDDTHTYTYTYIYTYTPVVRPRGTDGNCCNTTVDMDIGRPVGDPDLVRHRRGVSVCVVVVPGRPNPPPD

Secondary structure (DSSP, 8-state):
-------PPPEEEEEEEEE-TTSTTEEEEEEE-SSTTTT-EE-SEEEPPTT--HHHHHHHHHHHHH---EEEEEEEEEEEEEE--TTS--EEEEEEEEEEEE-TTT-SS---S-TTTEEEEEEEEGGGPPPGGGB-HHHHHHHHHT---TT----/-------PPPEEEEEEEEE-TTSTTEEEEEEE-SSTTTT-EE-SEEEPPTT--HHHHHHHHHHHHH---EEEEEEEEEEEEEE--TTS--EEEEEEEEEEEE-TTT-SS---S-TTTEEEEEEEEGGGPPPGGGB-HHHHHHHHHT---TT----

Solvent-accessible surface area (backbone atoms only — not comparable to full-atom values): 17052 Å² total; per-residue (Å²): 128,79,75,75,73,77,76,63,62,40,41,48,31,29,33,26,48,37,32,38,91,89,42,75,70,24,33,44,33,25,32,29,33,85,50,93,52,55,74,14,35,37,52,45,44,46,68,50,54,54,83,58,52,68,46,56,44,31,40,50,27,30,30,63,42,26,55,29,47,57,40,82,56,37,84,68,52,73,47,81,30,66,38,77,52,81,91,47,79,72,40,38,30,44,32,38,31,24,33,27,32,52,30,61,90,79,34,78,64,76,43,68,66,39,64,70,45,28,77,38,76,42,80,39,42,67,92,63,58,74,61,58,92,42,31,26,65,56,58,24,51,44,62,73,65,64,79,72,57,98,76,61,65,83,125,129,77,76,74,71,78,75,64,62,41,42,48,32,29,34,27,47,38,32,39,89,90,42,72,68,25,33,44,33,27,32,29,32,87,52,94,52,54,73,14,37,37,50,45,44,47,70,51,54,55,82,57,53,68,46,57,42,29,40,49,27,30,31,62,42,27,55,29,49,57,40,84,57,37,83,68,53,73,47,82,29,66,38,77,51,82,91,47,79,72,41,37,29,45,33,39,30,22,32,27,31,53,31,60,91,78,35,78,63,76,42,67,66,39,64,69,45,28,79,39,75,42,81,38,41,67,92,63,58,75,61,57,92,43,32,26,65,56,59,24,51,45,62,72,63,63,80,72,57,100,77,61,66,84,124

InterPro domains:
  IPR000086 NUDIX hydrolase domain [PF00293] (11-132)
  IPR000086 NUDIX hydrolase domain [PS51462] (9-149)
  IPR015797 NUDIX hydrolase-like domain superfamily [SSF55811] (7-136)